Protein 3C1K (pdb70)

GO terms:
  GO:0030195 negative regulation of blood coagulation (P, IDA)
  GO:0048018 receptor ligand activity (F, IDA)
  GO:2000379 positive regulation of reactive oxygen species metabolic process (P, IDA)
  GO:0005515 protein binding (F, IPI)
  GO:0006508 proteolysis (P, TAS)
  GO:0007596 blood coagulation (P, TAS)
  GO:0005576 extracellular region (C, TAS)
  GO:0005788 endoplasmic reticulum lumen (C, TAS)
  GO:0005796 Golgi lumen (C, TAS)
  GO:0005886 plasma membrane (C, TAS)
  GO:0070053 thrombospondin receptor activity (F, IDA)
  GO:0005576 extracellular region (C, IDA)
  GO:0009611 response to wounding (P, IDA)
  GO:0045861 negative regulation of proteolysis (P, IDA)
  GO:0004252 serine-type endopeptidase activity (F, IDA)
  GO:1900182 positive regulation of protein localization to nucleus (P, IDA)
  GO:1900738 positive regulation of phospholipase C-activating G protein-coupled receptor signaling pathway (P, IDA)
  GO:0030168 platelet activation (P, IDA)
  GO:0030194 positive regulation of blood coagulation (P, IDA)
  GO:0051281 positive regulation of release of sequestered calcium ion into cytosol (P, IDA)

Nearest PDB structures (foldseek):
  1zrb-assembly1_A  TM=1.001E+00  e=1.938E-56  Homo sapiens
  1wbg-assembly1_B  TM=1.000E+00  e=3.669E-49  Homo sapiens
  4h6s-assembly1_B  TM=9.952E-01  e=8.481E-49  Homo sapiens
  2thf-assembly1_B  TM=9.941E-01  e=5.425E-49  Homo sapiens
  4dii-assembly1_H  TM=9.937E-01  e=1.483E-48  Homo sapiens

Secondary structure (DSSP, 8-state):
-TT--TTTGGGT---TTHHHHHHH---BS-EEPPTTS-TTEEEEEETTTTEEEEEEEESSSSEEEE-GGGTEEGGGTEE--GGGEEEEES-SBSSS--TTT-EEE-EEEEEE-TT-BTTTT-BT--EEEEESSPPPP-SS--PPBPPPHHHHHHH--TT-EEEEEESS-S-----SB-EEEEEEB--HHHHHTT-SS---TTEEEE---TTS----B--TT-TT-EEEEE-TTT--EEEEEEEEE-SSSS-TT--EEEEETGGGHHHHHHHHHHT-/-PPP------

Radius of gyration: 17.47 Å; Cα contacts (8 Å, |Δi|>4): 675; chains: 2; bounding box: 40×37×50 Å

Structure (mmCIF, N/CA/C/O backbone):
data_3C1K
#
_entry.id   3C1K
#
_cell.length_a   70.839
_cell.length_b   72.279
_cell.length_c   73.195
_cell.angle_alpha   90.0
_cell.angle_beta   101.19
_cell.angle_gamma   90.0
#
_symmetry.space_group_name_H-M   'C 1 2 1'
#
loop_
_entity.id
_entity.type
_entity.pdbx_description
1 polymer Prothrombin
2 polymer Hirugen
3 non-polymer 2-{3-[(benzylsulfonyl)amino]-6-methyl-2-oxopyridin-1(2H)-yl}-N-({1-[2-(tert-butylamino)-2-oxoethyl]-4-methyl-1H-imidazol-5-yl}methyl)acetamide
4 water water
#
loop_
_atom_site.group_PDB
_atom_site.id
_atom_site.type_symbol
_atom_site.label_atom_id
_atom_site.label_alt_id
_atom_site.label_comp_id
_atom_site.label_asym_id
_atom_site.label_entity_id
_atom_site.label_seq_id
_atom_site.pdbx_PDB_ins_code
_atom_site.Cartn_x
_atom_site.Cartn_y
_atom_site.Cartn_z
_atom_site.occupancy
_atom_site.B_iso_or_equiv
_atom_site.auth_seq_id
_atom_site.auth_comp_id
_atom_site.auth_asym_id
_atom_site.auth_atom_id
_atom_site.pdbx_PDB_model_num
ATOM 1 N N . ASP A 1 1 A 11.577 18.904 19.448 1.00 45.43 1 ASP A N 1
ATOM 2 C CA . ASP A 1 1 A 10.202 18.499 19.024 1.00 43.51 1 ASP A CA 1
ATOM 3 C C . ASP A 1 1 A 9.869 17.020 19.303 1.00 38.78 1 ASP A C 1
ATOM 4 O O . ASP A 1 1 A 8.713 16.598 19.167 1.00 33.11 1 ASP A O 1
ATOM 9 N N . CYS A 1 2 ? 10.891 16.264 19.723 1.00 31.76 1 CYS A N 1
ATOM 10 C CA . CYS A 1 2 ? 10.780 14.832 20.005 1.00 26.21 1 CYS A CA 1
ATOM 11 C C . CYS A 1 2 ? 9.623 14.430 20.907 1.00 21.97 1 CYS A C 1
ATOM 12 O O . CYS A 1 2 ? 9.192 15.190 21.779 1.00 21.73 1 CYS A O 1
ATOM 15 N N . GLY A 1 3 ? 9.097 13.240 20.655 1.00 19.24 2 GLY A N 1
ATOM 16 C CA . GLY A 1 3 ? 8.036 12.730 21.493 1.00 17.22 2 GLY A CA 1
ATOM 17 C C . GLY A 1 3 ? 6.660 13.327 21.395 1.00 18.95 2 GLY A C 1
ATOM 18 O O . GLY A 1 3 ? 5.774 12.879 22.131 1.00 20.80 2 GLY A O 1
ATOM 19 N N . LEU A 1 4 ? 6.479 14.334 20.534 1.00 19.19 3 LEU A N 1
ATOM 20 C CA . LEU A 1 4 ? 5.164 14.961 20.340 1.00 19.04 3 LEU A CA 1
ATOM 21 C C . LEU A 1 4 ? 4.657 14.474 18.972 1.00 21.42 3 LEU A C 1
ATOM 22 O O . LEU A 1 4 ? 5.220 14.809 17.934 1.00 21.19 3 LEU A O 1
ATOM 27 N N . ARG A 1 5 ? 3.656 13.594 19.001 1.00 22.35 4 ARG A N 1
ATOM 28 C CA . ARG A 1 5 ? 3.117 12.981 17.781 1.00 22.67 4 ARG A CA 1
ATOM 29 C C . ARG A 1 5 ? 2.201 13.896 16.972 1.00 23.67 4 ARG A C 1
ATOM 30 O O . ARG A 1 5 ? 1.194 14.378 17.484 1.00 22.95 4 ARG A O 1
ATOM 38 N N . PRO A 1 6 ? 2.523 14.099 15.684 1.00 23.85 5 PRO A N 1
ATOM 39 C CA . PRO A 1 6 ? 1.731 14.956 14.790 1.00 23.72 5 PRO A CA 1
ATOM 40 C C . PRO A 1 6 ? 0.230 14.655 14.827 1.00 22.57 5 PRO A C 1
ATOM 41 O O . PRO A 1 6 ? -0.571 15.565 14.974 1.00 24.76 5 PRO A O 1
ATOM 45 N N . LEU A 1 7 ? -0.140 13.374 14.821 1.00 25.30 6 LEU A N 1
ATOM 46 C CA . LEU A 1 7 ? -1.555 12.994 14.816 1.00 23.71 6 LEU A CA 1
ATOM 47 C C . LEU A 1 7 ? -2.206 12.865 16.157 1.00 25.25 6 LEU A C 1
ATOM 48 O O . LEU A 1 7 ? -3.399 12.560 16.233 1.00 26.21 6 LEU A O 1
ATOM 53 N N . PHE A 1 8 ? -1.454 13.115 17.225 1.00 25.21 7 PHE A N 1
ATOM 54 C CA . PHE A 1 8 ? -2.034 12.982 18.554 1.00 22.30 7 PHE A CA 1
ATOM 55 C C . PHE A 1 8 ? -1.853 14.181 19.478 1.00 25.76 7 PHE A C 1
ATOM 56 O O . PHE A 1 8 ? -2.725 15.052 19.512 1.00 24.65 7 PHE A O 1
ATOM 64 N N . GLU A 1 9 ? -0.723 14.243 20.197 1.00 24.53 8 GLU A N 1
ATOM 65 C CA . G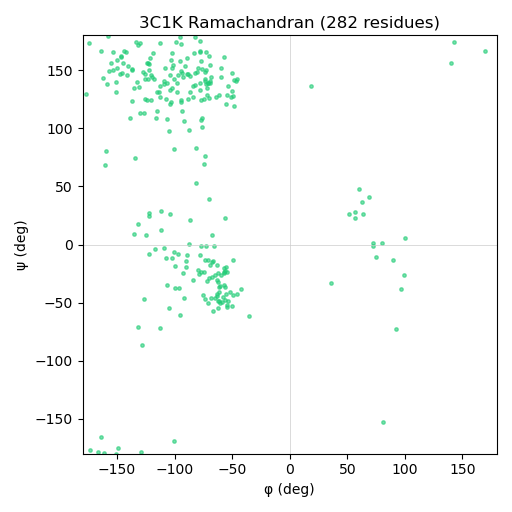LU A 1 9 ? -0.443 15.340 21.133 1.00 24.86 8 GLU A CA 1
ATOM 66 C C . GLU A 1 9 ? -0.605 16.701 20.483 1.00 21.72 8 GLU A C 1
ATOM 67 O O . GLU A 1 9 ? -1.134 17.619 21.087 1.00 21.55 8 GLU A O 1
ATOM 73 N N . LYS A 1 10 ? -0.142 16.804 19.244 1.00 25.50 9 LYS A N 1
ATOM 74 C CA . LYS A 1 10 ? -0.214 18.039 18.486 1.00 27.24 9 LYS A CA 1
ATOM 75 C C . LYS A 1 10 ? -1.623 18.480 18.095 1.00 28.35 9 LYS A C 1
ATOM 76 O O . LYS A 1 10 ? -1.816 19.632 17.769 1.00 32.69 9 LYS A O 1
ATOM 82 N N . LYS A 1 11 ? -2.600 17.579 18.204 1.00 27.19 10 LYS A N 1
ATOM 83 C CA . LYS A 1 11 ? -4.000 17.877 17.900 1.00 27.61 10 LYS A CA 1
ATOM 84 C C . LYS A 1 11 ? -4.815 17.722 19.155 1.00 27.49 10 LYS A C 1
ATOM 85 O O . LYS A 1 11 ? -6.029 17.922 19.144 1.00 26.44 10 LYS A O 1
ATOM 91 N N . SER A 1 12 ? -4.148 17.281 20.220 1.00 27.40 11 SER A N 1
ATOM 92 C CA . SER A 1 12 ? -4.786 17.071 21.518 1.00 25.98 11 SER A CA 1
ATOM 93 C C . SER A 1 12 ? -5.763 15.896 21.484 1.00 26.56 11 SER A C 1
ATOM 94 O O . SER A 1 12 ? -6.860 15.951 22.026 1.00 25.86 11 SER A O 1
ATOM 97 N N . LEU A 1 13 ? -5.355 14.829 20.808 1.00 26.83 12 LEU A N 1
ATOM 98 C CA . LEU A 1 13 ? -6.170 13.623 20.738 1.00 28.61 12 LEU A CA 1
ATOM 99 C C . LEU A 1 13 ? -5.367 12.532 21.463 1.00 25.44 12 LEU A C 1
ATOM 100 O O . LEU A 1 13 ? -4.174 12.418 21.268 1.00 26.24 12 LEU A O 1
ATOM 105 N N . GLU A 1 14 ? -6.004 11.809 22.363 1.00 28.91 13 GLU A N 1
ATOM 106 C CA . GLU A 1 14 ? -5.335 10.734 23.086 1.00 29.36 13 GLU A CA 1
ATOM 107 C C . GLU A 1 14 ? -5.514 9.472 22.249 1.00 32.43 13 GLU A C 1
ATOM 108 O O . GLU A 1 14 ? -6.545 9.339 21.586 1.00 34.51 13 GLU A O 1
ATOM 114 N N . ASP A 1 15 ? -4.535 8.560 22.247 1.00 29.62 14 ASP A N 1
ATOM 115 C CA . ASP A 1 15 ? -4.702 7.303 21.517 1.00 24.06 14 ASP A CA 1
ATOM 116 C C . ASP A 1 15 ? -5.589 6.372 22.369 1.00 24.30 14 ASP A C 1
ATOM 117 O O . ASP A 1 15 ? -5.836 6.650 23.551 1.00 22.55 14 ASP A O 1
ATOM 122 N N . LYS A 1 16 A -6.109 5.301 21.779 1.00 26.77 14 LYS A N 1
ATOM 123 C CA . LYS A 1 16 A -7.019 4.428 22.512 1.00 29.12 14 LYS A CA 1
ATOM 124 C C . LYS A 1 16 A -6.619 3.804 23.835 1.00 31.84 14 LYS A C 1
ATOM 125 O O . LYS A 1 16 A -7.501 3.417 24.602 1.00 31.05 14 LYS A O 1
ATOM 131 N N . THR A 1 17 B -5.319 3.739 24.139 1.00 31.27 14 THR A N 1
ATOM 132 C CA . THR A 1 17 B -4.898 3.143 25.409 1.00 31.19 14 THR A CA 1
ATOM 133 C C . THR A 1 17 B -3.835 3.904 26.198 1.00 33.10 14 THR A C 1
ATOM 134 O O . THR A 1 17 B -3.315 3.365 27.172 1.00 35.14 14 THR A O 1
ATOM 138 N N . GLU A 1 18 C -3.487 5.125 25.800 1.00 30.57 14 GLU A N 1
ATOM 139 C CA . GLU A 1 18 C -2.453 5.840 26.554 1.00 31.74 14 GLU A CA 1
ATOM 140 C C . GLU A 1 18 C -2.860 6.118 28.005 1.00 33.14 14 GLU A C 1
ATOM 141 O O . GLU A 1 18 C -2.014 6.181 28.887 1.00 32.47 14 GLU A O 1
ATOM 147 N N . ARG A 1 19 D -4.165 6.170 28.255 1.00 34.22 14 ARG A N 1
ATOM 148 C CA . ARG A 1 19 D -4.699 6.416 29.595 1.00 38.20 14 ARG A CA 1
ATOM 149 C C . ARG A 1 19 D -4.321 5.319 30.602 1.00 38.24 14 ARG A C 1
ATOM 150 O O . ARG A 1 19 D -4.167 5.595 31.785 1.00 38.78 14 ARG A O 1
ATOM 158 N N . GLU A 1 20 E -4.193 4.083 30.114 1.00 38.01 14 GLU A N 1
ATOM 159 C CA . GLU A 1 20 E -3.828 2.927 30.933 1.00 33.43 14 GLU A CA 1
ATOM 160 C C . GLU A 1 20 E -2.436 3.183 31.479 1.00 33.39 14 GLU A C 1
ATOM 161 O O . GLU A 1 20 E -2.164 2.924 32.645 1.00 34.96 14 GLU A O 1
ATOM 167 N N . LEU A 1 21 F -1.565 3.694 30.618 1.00 30.25 14 LEU A N 1
ATOM 168 C CA . LEU A 1 21 F -0.195 4.004 30.996 1.00 30.84 14 LEU A CA 1
ATOM 169 C C . LEU A 1 21 F -0.211 5.065 32.077 1.00 30.54 14 LEU A C 1
ATOM 170 O O . LEU A 1 21 F 0.300 4.856 33.170 1.00 31.82 14 LEU A O 1
ATOM 175 N N . LEU A 1 22 G -0.872 6.174 31.787 1.00 28.02 14 LEU A N 1
ATOM 176 C CA . LEU A 1 22 G -0.944 7.275 32.727 1.00 31.21 14 LEU A CA 1
ATOM 177 C C . LEU A 1 22 G -1.534 6.885 34.065 1.00 31.60 14 LEU A C 1
ATOM 178 O O . LEU A 1 22 G -1.078 7.362 35.099 1.00 31.53 14 LEU A O 1
ATOM 183 N N . GLU A 1 23 H -2.503 5.974 34.053 1.00 33.83 14 GLU A N 1
ATOM 184 C CA . GLU A 1 23 H -3.150 5.522 35.285 1.00 35.48 14 GLU A CA 1
ATOM 185 C C . GLU A 1 23 H -2.305 4.594 36.159 1.00 34.49 14 GLU A C 1
ATOM 186 O O . GLU A 1 23 H -2.626 4.376 37.311 1.00 34.59 14 GLU A O 1
ATOM 192 N N . SER A 1 24 I -1.208 4.084 35.614 1.00 35.78 14 SER A N 1
ATOM 193 C CA . SER A 1 24 I -0.317 3.195 36.356 1.00 37.23 14 SER A CA 1
ATOM 194 C C . SER A 1 24 I 0.767 4.008 37.077 1.00 37.49 14 SER A C 1
ATOM 195 O O . SER A 1 24 I 1.461 3.503 37.958 1.00 37.15 14 SER A O 1
ATOM 198 N N . TYR A 1 25 J 0.910 5.270 36.687 1.00 37.52 14 TYR A N 1
ATOM 199 C CA . TYR A 1 25 J 1.925 6.139 37.272 1.00 39.64 14 TYR A CA 1
ATOM 200 C C . TYR A 1 25 J 1.436 6.711 38.594 1.00 42.64 14 TYR A C 1
ATOM 201 O O . TYR A 1 25 J 1.486 7.914 38.805 1.00 44.71 14 TYR A O 1
ATOM 210 N N . ILE A 1 26 K 1.001 5.827 39.486 1.00 47.54 14 ILE A N 1
ATOM 211 C CA . ILE A 1 26 K 0.454 6.195 40.793 1.00 54.90 14 ILE A CA 1
ATOM 212 C C . ILE A 1 26 K 1.319 7.178 41.582 1.00 60.21 14 ILE A C 1
ATOM 213 O O . ILE A 1 26 K 2.262 6.711 42.262 1.00 66.38 14 ILE A O 1
ATOM 215 N N . ILE A 1 30 ? 4.764 -9.407 18.320 1.00 22.17 16 ILE A N 1
ATOM 216 C CA . ILE A 1 30 ? 4.067 -9.022 19.564 1.00 24.77 16 ILE A CA 1
ATOM 217 C C . ILE A 1 30 ? 2.961 -10.038 19.783 1.00 29.31 16 ILE A C 1
ATOM 218 O O . ILE A 1 30 ? 2.152 -10.278 18.900 1.00 33.61 16 ILE A O 1
ATOM 223 N N . VAL A 1 31 ? 2.923 -10.586 20.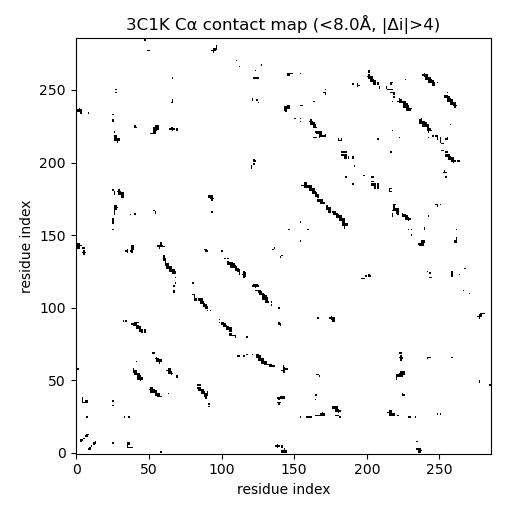991 1.00 30.05 17 VAL A N 1
ATOM 224 C CA . VAL A 1 31 ? 1.956 -11.581 21.416 1.00 30.71 17 VAL A CA 1
ATOM 225 C C . VAL A 1 31 ? 0.926 -10.909 22.312 1.00 32.01 17 VAL A C 1
ATOM 226 O O . VAL A 1 31 ? 1.284 -10.141 23.195 1.00 35.24 17 VAL A O 1
ATOM 230 N N . GLU A 1 32 ? -0.349 -11.184 22.056 1.00 31.94 18 GLU A N 1
ATOM 231 C CA . GLU A 1 32 ? -1.453 -10.634 22.830 1.00 33.85 18 GLU A CA 1
ATOM 232 C C . GLU A 1 32 ? -1.614 -9.119 22.760 1.00 34.79 18 GLU A C 1
ATOM 233 O O . GLU A 1 32 ? -2.117 -8.495 23.694 1.00 34.30 18 GLU A O 1
ATOM 239 N N . GLY A 1 33 ? -1.150 -8.529 21.665 1.00 35.01 19 GLY A N 1
ATOM 240 C CA . GLY A 1 33 ? -1.297 -7.098 21.487 1.00 37.38 19 GLY A CA 1
ATOM 241 C C . GLY A 1 33 ? -2.465 -6.837 20.548 1.00 38.86 19 GLY A C 1
ATOM 242 O O . GLY A 1 33 ? -3.199 -7.758 20.208 1.00 39.62 19 GLY A O 1
ATOM 243 N N . SER A 1 34 ? -2.604 -5.598 20.096 1.00 38.46 20 SER A N 1
ATOM 244 C CA . SER A 1 34 ? -3.677 -5.226 19.187 1.00 38.03 20 SER A CA 1
ATOM 245 C C . SER A 1 34 ? -3.090 -4.433 18.029 1.00 36.44 20 SER A C 1
ATOM 246 O O . SER A 1 34 ? -1.910 -4.071 18.060 1.00 34.32 20 SER A O 1
ATOM 249 N N . ASP A 1 35 ? -3.919 -4.157 17.021 1.00 34.99 21 ASP A N 1
ATOM 250 C CA . ASP A 1 35 ? -3.485 -3.398 15.851 1.00 33.60 21 ASP A CA 1
ATOM 251 C C . ASP A 1 35 ? -3.219 -1.964 16.244 1.00 29.23 21 ASP A C 1
ATOM 252 O O . ASP A 1 35 ? -3.952 -1.381 17.038 1.00 30.08 21 ASP A O 1
ATOM 257 N N . ALA A 1 36 ? -2.151 -1.404 15.706 1.00 27.29 22 ALA A N 1
ATOM 258 C CA . ALA A 1 36 ? -1.813 -0.033 16.011 1.00 29.03 22 ALA A CA 1
ATOM 259 C C . ALA A 1 36 ? -2.727 0.905 15.216 1.00 32.00 22 ALA A C 1
ATOM 260 O O . ALA A 1 36 ? -3.343 0.499 14.224 1.00 33.44 22 ALA A O 1
ATOM 262 N N . GLU A 1 37 ? -2.856 2.136 15.707 1.00 32.10 23 GLU A N 1
ATOM 263 C CA . GLU A 1 37 ? -3.624 3.175 15.033 1.00 29.82 23 GLU A CA 1
ATOM 264 C C . GLU A 1 37 ? -2.615 3.851 14.118 1.00 28.28 23 GLU A C 1
ATOM 265 O O . GLU A 1 37 ? -1.416 3.755 14.337 1.00 31.30 23 GLU A O 1
ATOM 271 N N . ILE A 1 38 ? -3.085 4.554 13.105 1.00 27.04 24 ILE A N 1
ATOM 272 C CA . ILE A 1 38 ? -2.171 5.223 12.198 1.00 26.28 24 ILE A CA 1
ATOM 273 C C . ILE A 1 38 ? -1.542 6.397 12.955 1.00 26.50 24 ILE A C 1
ATOM 274 O O . ILE A 1 38 ? -2.217 7.055 13.744 1.00 23.51 24 ILE A O 1
ATOM 279 N N . GLY A 1 39 ? -0.235 6.588 12.749 1.00 27.35 25 GLY A N 1
ATOM 280 C CA . GLY A 1 39 ? 0.504 7.661 13.388 1.00 25.32 25 GLY A CA 1
ATOM 281 C C . GLY A 1 39 ? 0.769 7.488 14.879 1.00 25.92 25 GLY A C 1
ATOM 282 O O . GLY A 1 39 ? 1.367 8.357 15.498 1.00 27.04 25 GLY A O 1
ATOM 283 N N . MET A 1 40 ? 0.335 6.371 15.453 1.00 25.23 26 MET A N 1
ATOM 284 C CA . MET A 1 40 ? 0.513 6.093 16.881 1.00 25.71 26 MET A CA 1
ATOM 285 C C . MET A 1 40 ? 1.995 6.019 17.363 1.00 22.25 26 MET A C 1
ATOM 286 O O . MET A 1 40 ? 2.289 6.476 18.460 1.00 25.08 26 MET A O 1
ATOM 291 N N . SER A 1 41 ? 2.895 5.481 16.537 1.00 19.19 27 SER A N 1
ATOM 292 C CA . SER A 1 41 ? 4.339 5.361 16.848 1.00 21.78 27 SER A CA 1
ATOM 293 C C . SER A 1 41 ? 5.176 5.801 15.638 1.00 19.68 27 SER A C 1
ATOM 294 O O . SER A 1 41 ? 5.855 4.992 15.007 1.00 21.72 27 SER A O 1
ATOM 297 N N . PRO A 1 42 ? 5.244 7.111 15.377 1.00 22.14 28 PRO A N 1
ATOM 298 C CA . PRO A 1 42 ? 5.991 7.676 14.242 1.00 20.93 28 PRO A CA 1
ATOM 299 C C . PRO A 1 42 ? 7.521 7.527 14.246 1.00 22.32 28 PRO A C 1
ATOM 300 O O . PRO A 1 42 ? 8.217 7.963 13.321 1.00 18.92 28 PRO A O 1
ATOM 304 N N . TRP A 1 43 ? 8.040 6.910 15.299 1.00 23.57 29 TRP A N 1
ATOM 305 C CA . TRP A 1 43 ? 9.477 6.696 15.430 1.00 20.56 29 TRP A CA 1
ATOM 306 C C . TRP A 1 43 ? 9.819 5.253 15.090 1.00 19.77 29 TRP A C 1
ATOM 307 O O . TRP A 1 43 ? 10.983 4.918 14.927 1.00 20.07 29 TRP A O 1
ATOM 318 N N . GLN A 1 44 ? 8.802 4.402 14.972 1.00 20.19 30 GLN A N 1
ATOM 319 C CA . GLN A 1 44 ? 9.027 2.991 14.667 1.00 19.29 30 GLN A CA 1
ATOM 320 C C . GLN A 1 44 ? 9.710 2.849 13.312 1.00 21.16 30 GLN A C 1
ATOM 321 O O . GLN A 1 44 ? 9.316 3.492 12.341 1.00 23.21 30 GLN A O 1
ATOM 327 N N . VAL A 1 45 ? 10.804 2.097 13.276 1.00 17.29 31 VAL A N 1
ATOM 328 C CA . VAL A 1 45 ? 11.565 1.876 12.059 1.00 16.09 31 VAL A CA 1
ATOM 329 C C . VAL A 1 45 ? 11.642 0.368 11.762 1.00 19.72 31 VAL A C 1
ATOM 330 O O . VAL A 1 45 ? 11.570 -0.446 12.665 1.00 22.58 31 VAL A O 1
ATOM 334 N N . MET A 1 46 ? 11.727 -0.001 10.488 1.00 19.33 32 MET A N 1
ATOM 335 C CA . MET A 1 46 ? 11.845 -1.401 10.117 1.00 21.08 32 MET A CA 1
ATOM 336 C C . MET A 1 46 ? 13.203 -1.600 9.496 1.00 21.75 32 MET A C 1
ATOM 337 O O . MET A 1 46 ? 13.593 -0.825 8.632 1.00 21.65 32 MET A O 1
ATOM 342 N N . LEU A 1 47 ? 13.932 -2.616 9.946 1.00 23.60 33 LEU A N 1
ATOM 343 C CA . LEU A 1 47 ? 15.242 -2.923 9.365 1.00 28.13 33 LEU A CA 1
ATOM 344 C C . LEU A 1 47 ? 14.917 -3.988 8.327 1.00 27.56 33 LEU A C 1
ATOM 345 O O . LEU A 1 47 ? 14.343 -5.026 8.649 1.00 26.55 33 LEU A O 1
ATOM 350 N N . PHE A 1 48 ? 15.314 -3.722 7.094 1.00 28.92 34 PHE A N 1
ATOM 351 C CA . PHE A 1 48 ? 14.972 -4.573 5.973 1.00 30.07 34 PHE A CA 1
ATOM 352 C C . PHE A 1 48 ? 16.189 -5.061 5.207 1.00 31.15 34 PHE A C 1
ATOM 353 O O . PHE A 1 48 ? 17.022 -4.281 4.749 1.00 32.21 34 PHE A O 1
ATOM 361 N N . ARG A 1 49 ? 16.298 -6.372 5.085 1.00 33.85 35 ARG A N 1
ATOM 362 C CA . ARG A 1 49 ? 17.400 -6.958 4.348 1.00 36.50 35 ARG A CA 1
ATOM 363 C C . ARG A 1 49 ? 17.080 -6.943 2.846 1.00 38.08 35 ARG A C 1
ATOM 364 O O . ARG A 1 49 ? 15.959 -7.234 2.434 1.00 37.11 35 ARG A O 1
ATOM 372 N N . LYS A 1 50 ? 18.066 -6.580 2.038 1.00 40.60 36 LYS A N 1
ATOM 373 C CA . LYS A 1 50 ? 17.887 -6.523 0.593 1.00 44.50 36 LYS A CA 1
ATOM 374 C C . LYS A 1 50 ? 17.755 -7.903 -0.078 1.00 47.82 36 LYS A C 1
ATOM 375 O O . LYS A 1 50 ? 16.838 -8.119 -0.868 1.00 51.14 36 LYS A O 1
ATOM 381 N N . SER A 1 51 A 18.669 -8.826 0.217 1.00 46.53 36 SER A N 1
ATOM 382 C CA . SER A 1 51 A 18.630 -10.136 -0.422 1.00 45.49 36 SER A CA 1
ATOM 383 C C . SER A 1 51 A 18.923 -11.313 0.495 1.00 45.55 36 SER A C 1
ATOM 384 O O . SER A 1 51 A 20.051 -11.490 0.940 1.00 49.78 36 SER A O 1
ATOM 387 N N . PRO A 1 52 ? 17.897 -12.115 0.821 1.00 44.71 37 PRO A N 1
ATOM 388 C CA . PRO A 1 52 ? 16.530 -11.904 0.353 1.00 46.10 37 PRO A CA 1
ATOM 389 C C . PRO A 1 52 ? 15.865 -10.712 1.050 1.00 47.69 37 PRO A C 1
ATOM 390 O O . PRO A 1 52 ? 16.382 -10.174 2.023 1.00 48.34 37 PRO A O 1
ATOM 394 N N . GLN A 1 53 ? 14.746 -10.277 0.485 1.00 47.97 38 GLN A N 1
ATOM 395 C CA . GLN A 1 53 ? 13.974 -9.171 1.018 1.00 47.23 38 GLN A CA 1
ATOM 396 C C . GLN A 1 53 ? 13.244 -9.734 2.226 1.00 47.38 38 GLN A C 1
ATOM 397 O O . GLN A 1 53 ? 12.349 -10.558 2.074 1.00 49.01 38 GLN A O 1
ATOM 403 N N . GLU A 1 54 ? 13.656 -9.340 3.427 1.00 46.09 39 GLU A N 1
ATOM 404 C CA . GLU A 1 54 ? 13.010 -9.834 4.641 1.00 41.27 39 GLU A CA 1
ATOM 405 C C . GLU A 1 54 ? 13.156 -8.895 5.819 1.00 36.48 39 GLU A C 1
ATOM 406 O O . GLU A 1 54 ? 14.041 -8.051 5.862 1.00 32.70 39 GLU A O 1
ATOM 412 N N . LEU A 1 55 ? 12.223 -9.022 6.749 1.00 37.72 40 LEU A N 1
ATOM 413 C CA . LEU A 1 55 ? 12.227 -8.218 7.961 1.00 38.96 40 LEU A CA 1
ATOM 414 C C . LEU A 1 55 ? 13.331 -8.746 8.879 1.00 41.17 40 LEU A C 1
ATOM 415 O O . LEU A 1 55 ? 13.400 -9.944 9.139 1.00 43.22 40 LEU A O 1
ATOM 420 N N . LEU A 1 56 ? 14.229 -7.856 9.299 1.00 40.95 41 LEU A N 1
ATOM 421 C CA . LEU A 1 56 ? 15.297 -8.228 10.220 1.00 38.15 41 LEU A CA 1
ATOM 422 C C . LEU A 1 56 ? 14.882 -7.913 11.653 1.00 34.52 41 LEU A C 1
ATOM 423 O O . LEU A 1 56 ? 14.746 -8.810 12.479 1.00 35.27 41 LEU A O 1
ATOM 428 N N . CYS A 1 57 ? 14.621 -6.634 11.913 1.00 29.92 42 CYS A N 1
ATOM 429 C CA . CYS A 1 57 ? 14.294 -6.171 13.255 1.00 27.01 42 CYS A CA 1
ATOM 430 C C . CYS A 1 57 ? 13.540 -4.859 13.216 1.00 25.33 42 CYS A C 1
ATOM 431 O O . CYS A 1 57 ? 13.364 -4.248 12.162 1.00 25.18 42 CYS A O 1
ATOM 434 N N . GLY A 1 58 ? 13.199 -4.400 14.413 1.00 23.43 43 GLY A N 1
ATOM 435 C CA . GLY A 1 58 ? 12.555 -3.117 14.596 1.00 26.76 43 GLY A CA 1
ATOM 436 C C . GLY A 1 58 ? 13.712 -2.171 14.902 1.00 27.26 43 GLY A C 1
ATOM 437 O O . GLY A 1 58 ? 14.866 -2.607 14.990 1.00 27.28 43 GLY A O 1
ATOM 438 N N . ALA A 1 59 ? 13.410 -0.892 15.083 1.00 22.60 44 ALA A N 1
ATOM 439 C CA . ALA A 1 59 ? 14.416 0.116 15.384 1.00 20.25 44 ALA A CA 1
ATOM 440 C C . ALA A 1 59 ? 13.644 1.383 15.682 1.00 20.85 44 ALA A C 1
ATOM 441 O O . ALA A 1 59 ? 12.422 1.343 15.754 1.00 20.93 44 ALA A O 1
ATOM 443 N N . SER A 1 60 ? 14.350 2.485 15.921 1.00 21.83 45 SER A N 1
ATOM 444 C CA . SER A 1 60 ? 13.699 3.752 16.230 1.00 19.41 45 SER A CA 1
ATOM 445 C C . SER A 1 60 ? 14.457 4.978 15.715 1.00 20.15 45 SER A C 1
ATOM 446 O O . SER A 1 60 ? 15.689 4.991 15.619 1.00 20.40 45 SER A O 1
ATOM 449 N N . LEU A 1 61 ? 13.700 6.005 15.339 1.00 20.12 46 LEU A N 1
ATOM 450 C CA . LEU A 1 61 ? 14.294 7.231 14.826 1.00 20.42 46 LEU A CA 1
ATOM 451 C C . LEU A 1 61 ? 14.446 8.199 16.002 1.00 20.12 46 LEU A C 1
ATOM 452 O O . LEU A 1 61 ? 13.476 8.490 16.712 1.00 20.05 46 LEU A O 1
ATOM 457 N N . ILE A 1 62 ? 15.685 8.640 16.231 1.00 23.64 47 ILE A N 1
ATOM 458 C CA . ILE A 1 62 ? 15.991 9.569 17.326 1.00 24.91 47 ILE A CA 1
ATOM 459 C C . ILE A 1 62 ? 16.305 10.985 16.818 1.00 25.12 47 ILE A C 1
ATOM 460 O O . ILE A 1 62 ? 16.296 11.944 17.577 1.00 22.88 47 ILE A O 1
ATOM 465 N N . SER A 1 63 ? 16.488 11.108 15.511 1.00 27.42 48 SER A N 1
ATOM 466 C CA . SER A 1 63 ? 16.708 12.398 14.871 1.00 30.71 48 SER A CA 1
ATOM 467 C C . SER A 1 63 ? 16.528 12.108 13.384 1.00 33.51 48 SER A C 1
ATOM 468 O O . SER A 1 63 ? 16.241 10.975 13.020 1.00 35.23 48 SER A O 1
ATOM 471 N N . ASP A 1 64 ? 16.693 13.105 12.523 1.00 37.01 49 ASP A N 1
ATOM 472 C CA . ASP A 1 64 ? 16.529 12.901 11.079 1.00 37.18 49 ASP A CA 1
ATOM 473 C C . ASP A 1 64 ? 17.635 12.075 10.412 1.00 36.92 49 ASP A C 1
ATOM 474 O O . ASP A 1 64 ? 17.474 11.603 9.292 1.00 35.36 49 ASP A O 1
ATOM 479 N N . ARG A 1 65 ? 18.738 11.866 11.121 1.00 34.10 50 ARG A N 1
ATOM 480 C CA . ARG A 1 65 ? 19.864 11.144 10.562 1.00 33.30 50 ARG A CA 1
ATOM 481 C C . ARG A 1 65 ? 20.278 9.910 11.362 1.00 32.39 50 ARG A C 1
ATOM 482 O O . ARG A 1 65 ? 21.086 9.119 10.906 1.00 31.77 50 ARG A O 1
ATOM 490 N N . TRP A 1 66 ? 19.697 9.723 12.538 1.00 32.60 51 TRP A N 1
ATOM 491 C CA . TRP A 1 66 ? 20.084 8.597 13.386 1.00 31.54 51 TRP A CA 1
ATOM 492 C C . TRP A 1 66 ? 18.961 7.661 13.780 1.00 29.26 51 TRP A C 1
ATOM 493 O O . TRP A 1 66 ? 17.858 8.086 14.111 1.00 25.89 51 TRP A O 1
ATOM 504 N N . VAL A 1 67 ? 19.303 6.379 13.819 1.00 29.56 52 VAL A N 1
ATOM 505 C CA . VAL A 1 67 ? 18.376 5.313 14.178 1.00 29.77 52 VAL A CA 1
ATOM 506 C C . VAL A 1 67 ? 19.032 4.415 15.242 1.00 27.10 52 VAL A C 1
ATOM 507 O O . VAL A 1 67 ? 20.197 4.030 15.119 1.00 25.77 52 VAL A O 1
ATOM 511 N N . LEU A 1 68 ? 18.265 4.074 16.262 1.00 21.71 53 LEU A N 1
ATOM 512 C CA . LEU A 1 68 ? 18.750 3.230 17.342 1.00 22.91 53 LEU A CA 1
ATOM 513 C C . LEU A 1 68 ? 18.139 1.841 17.238 1.00 22.86 53 LEU A C 1
ATOM 514 O O . LEU A 1 68 ? 16.940 1.713 16.988 1.00 20.74 53 LEU A O 1
ATOM 519 N N . THR A 1 69 ? 18.941 0.802 17.477 1.00 23.69 54 THR A N 1
ATOM 520 C CA . THR A 1 69 ? 18.445 -0.584 17.425 1.00 23.57 54 THR A CA 1
ATOM 521 C C . THR A 1 69 ? 19.258 -1.479 18.388 1.00 26.01 54 THR A C 1
ATOM 522 O O . THR A 1 69 ? 20.136 -0.987 19.088 1.00 25.65 54 THR A O 1
ATOM 526 N N . ALA A 1 70 ? 18.924 -2.769 18.447 1.00 26.99 55 ALA A N 1
ATOM 527 C CA . ALA A 1 70 ? 19.630 -3.745 19.295 1.00 23.93 55 ALA A CA 1
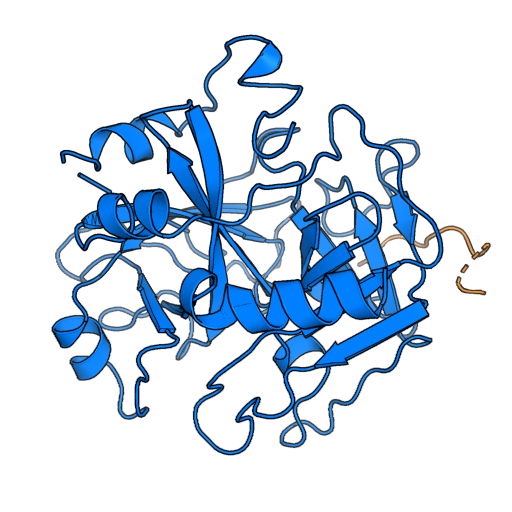ATOM 528 C C . ALA A 1 70 ? 20.827 -4.288 18.510 1.00 25.01 55 ALA A C 1
ATOM 529 O O . ALA A 1 70 ? 20.684 -4.674 17.352 1.00 27.82 55 ALA A O 1
ATOM 531 N N . ALA A 1 71 ? 22.010 -4.317 19.119 1.00 24.43 56 ALA A N 1
ATOM 532 C CA . ALA A 1 71 ? 23.204 -4.807 18.413 1.00 21.32 56 ALA A CA 1
ATOM 533 C C . ALA A 1 71 ? 23.083 -6.257 17.924 1.00 18.21 56 ALA A C 1
ATOM 534 O O . ALA A 1 71 ? 23.741 -6.647 16.953 1.00 18.70 56 ALA A O 1
ATOM 536 N N . HIS A 1 72 ? 22.252 -7.060 18.582 1.00 17.67 57 HIS A N 1
ATOM 537 C CA . HIS A 1 72 ? 22.109 -8.455 18.144 1.00 22.39 57 HIS A CA 1
ATOM 538 C C . HIS A 1 72 ? 21.447 -8.591 16.765 1.00 21.27 57 HIS A C 1
ATOM 539 O O . HIS A 1 72 ? 21.555 -9.620 16.122 1.00 20.51 57 HIS A O 1
ATOM 546 N N . CYS A 1 73 ? 20.836 -7.501 16.300 1.00 22.80 58 CYS A N 1
ATOM 547 C CA . CYS A 1 73 ? 20.190 -7.439 14.988 1.00 21.92 58 CYS A CA 1
ATOM 548 C C . CYS A 1 73 ? 21.199 -7.456 13.842 1.00 24.55 58 CYS A C 1
ATOM 549 O O . CYS A 1 73 ? 20.914 -7.927 12.740 1.00 28.07 58 CYS A O 1
ATOM 552 N N . LEU A 1 74 ? 22.387 -6.934 14.111 1.00 26.73 59 LEU A N 1
ATOM 553 C CA . LEU A 1 74 ? 23.438 -6.847 13.115 1.00 24.34 59 LEU A CA 1
ATOM 554 C C . LEU A 1 74 ? 24.568 -7.838 13.310 1.00 25.54 59 LEU A C 1
ATOM 555 O O . LEU A 1 74 ? 25.159 -8.331 12.349 1.00 25.78 59 LEU A O 1
ATOM 560 N N . LEU A 1 75 ? 24.884 -8.119 14.565 1.00 26.53 60 LEU A N 1
ATOM 561 C CA . LEU A 1 75 ? 26.002 -8.989 14.850 1.00 26.44 60 LEU A CA 1
ATOM 562 C C . LEU A 1 75 ? 25.663 -9.969 15.926 1.00 26.21 60 LEU A C 1
ATOM 563 O O . LEU A 1 75 ? 25.206 -9.606 17.005 1.00 30.11 60 LEU A O 1
ATOM 568 N N . TYR A 1 76 A 25.827 -11.232 15.582 1.00 27.14 60 TYR A N 1
ATOM 569 C CA . TYR A 1 76 A 25.584 -12.307 16.514 1.00 26.55 60 TYR A CA 1
ATOM 570 C C . TYR A 1 76 A 26.338 -13.516 16.000 1.00 27.44 60 TYR A C 1
ATOM 571 O O . TYR A 1 76 A 25.761 -14.402 15.378 1.00 23.16 60 TYR A O 1
ATOM 580 N N . PRO A 1 77 B 27.660 -13.564 16.266 1.00 29.21 60 PRO A N 1
ATOM 581 C CA . PRO A 1 77 B 28.516 -14.680 15.832 1.00 28.90 60 PRO A CA 1
ATOM 582 C C . PRO A 1 77 B 27.913 -16.085 15.999 1.00 26.65 60 PRO A C 1
ATOM 583 O O . PRO A 1 77 B 28.077 -16.923 15.128 1.00 28.64 60 PRO A O 1
ATOM 587 N N . PRO A 1 78 C 27.170 -16.351 17.103 1.00 27.09 60 PRO A N 1
ATOM 588 C CA . PRO A 1 78 C 26.584 -17.685 17.273 1.00 31.05 60 PRO A CA 1
ATOM 589 C C . PRO A 1 78 C 25.677 -18.147 16.128 1.00 33.99 60 PRO A C 1
ATOM 590 O O . PRO A 1 78 C 25.385 -19.328 16.003 1.00 34.68 60 PRO A O 1
ATOM 594 N N . TRP A 1 79 D 25.183 -17.198 15.340 1.00 37.00 60 TRP A N 1
ATOM 595 C CA . TRP A 1 79 D 24.308 -17.515 14.215 1.00 37.62 60 TRP A CA 1
ATOM 596 C C . TRP A 1 79 D 24.916 -16.983 12.924 1.00 37.76 60 TRP A C 1
ATOM 597 O O . TRP A 1 79 D 24.207 -16.722 11.963 1.00 40.72 60 TRP A O 1
ATOM 608 N N . ASP A 1 80 E 26.237 -16.819 12.928 1.00 37.36 60 ASP A N 1
ATOM 609 C CA . ASP A 1 80 E 26.997 -16.312 11.785 1.00 38.59 60 ASP A CA 1
ATOM 610 C C . ASP A 1 80 E 26.471 -15.013 11.197 1.00 38.57 60 ASP A C 1
ATOM 611 O O . ASP A 1 80 E 26.730 -14.686 10.044 1.00 39.14 60 ASP A O 1
ATOM 616 N N . LYS A 1 81 F 25.798 -14.238 12.039 1.00 36.92 60 LYS A N 1
ATOM 617 C CA . LYS A 1 81 F 25.226 -12.972 11.633 1.00 34.64 60 LYS A CA 1
ATOM 618 C C . LYS A 1 81 F 26.217 -11.832 11.795 1.00 35.49 60 LYS A C 1
ATOM 619 O O . LYS A 1 81 F 26.750 -11.616 12.875 1.00 36.64 60 LYS A O 1
ATOM 625 N N . ASN A 1 82 G 26.438 -11.102 10.709 1.00 35.79 60 ASN A N 1
ATOM 626 C CA . ASN A 1 82 G 27.344 -9.967 10.681 1.00 36.75 60 ASN A CA 1
ATOM 627 C C . ASN A 1 82 G 26.975 -9.109 9.475 1.00 37.21 60 ASN A C 1
ATOM 628 O O . ASN A 1 82 G 27.715 -9.060 8.503 1.00 40.13 60 ASN A O 1
ATOM 633 N N . PHE A 1 83 H 25.804 -8.473 9.535 1.00 35.57 60 PHE A N 1
ATOM 634 C CA . PHE A 1 83 H 25.298 -7.606 8.462 1.00 34.39 60 PHE A CA 1
ATOM 635 C C . PHE A 1 83 H 26.069 -6.305 8.393 1.00 36.77 60 PHE A C 1
ATOM 636 O O . PHE A 1 83 H 26.306 -5.691 9.425 1.00 40.74 60 PHE A O 1
ATOM 644 N N . THR A 1 84 I 26.460 -5.863 7.202 1.00 37.58 60 THR A N 1
ATOM 645 C CA . THR A 1 84 I 27.146 -4.579 7.116 1.00 39.92 60 THR A CA 1
ATOM 646 C C . THR A 1 84 I 26.266 -3.576 6.372 1.00 39.26 60 THR A C 1
ATOM 647 O O . THR A 1 84 I 25.199 -3.927 5.882 1.00 37.84 60 THR A O 1
ATOM 651 N N . GLU A 1 85 ? 26.704 -2.323 6.336 1.00 39.42 61 GLU A N 1
ATOM 652 C CA . GLU A 1 85 ? 25.981 -1.237 5.679 1.00 42.45 61 GLU A CA 1
ATOM 653 C C . GLU A 1 85 ? 25.225 -1.614 4.407 1.00 43.04 61 GLU A C 1
ATOM 654 O O . GLU A 1 85 ? 24.005 -1.528 4.344 1.00 42.65 61 GLU A O 1
ATOM 660 N N . ASN A 1 86 ? 25.961 -2.072 3.408 1.00 44.56 62 ASN A N 1
ATOM 661 C CA . ASN A 1 86 ? 25.367 -2.428 2.123 1.00 46.20 62 ASN A CA 1
ATOM 662 C C . ASN A 1 86 ? 24.433 -3.638 2.070 1.00 44.25 62 ASN A C 1
ATOM 663 O O . ASN A 1 86 ? 23.955 -4.006 0.995 1.00 41.78 62 ASN A O 1
ATOM 668 N N . ASP A 1 87 ? 24.101 -4.188 3.231 1.00 41.55 63 ASP A N 1
ATOM 669 C CA . ASP A 1 87 ? 23.236 -5.358 3.297 1.00 40.85 63 ASP A CA 1
ATOM 670 C C . ASP A 1 87 ? 21.797 -5.000 3.622 1.00 37.28 63 ASP A C 1
ATOM 671 O O . ASP A 1 87 ? 20.890 -5.799 3.390 1.00 36.26 63 ASP A O 1
ATOM 676 N N . LEU A 1 88 ? 21.579 -3.809 4.166 1.00 32.58 64 LEU A N 1
ATOM 677 C CA . LEU A 1 88 ? 20.232 -3.457 4.586 1.00 33.04 64 LEU A CA 1
ATOM 678 C C . LEU A 1 88 ? 19.705 -2.094 4.197 1.00 31.72 64 LEU A C 1
ATOM 679 O O . LEU A 1 88 ? 20.420 -1.226 3.705 1.00 30.07 64 LEU A O 1
ATOM 684 N N . LEU A 1 89 ? 18.434 -1.917 4.523 1.00 32.09 65 LEU A N 1
ATOM 685 C CA . LEU A 1 89 ? 17.716 -0.692 4.279 1.00 33.01 65 LEU A CA 1
ATOM 686 C C . LEU A 1 89 ? 16.891 -0.389 5.528 1.00 31.43 65 LEU A C 1
ATOM 687 O O . LEU A 1 89 ? 16.497 -1.291 6.257 1.00 28.42 65 LEU A O 1
ATOM 692 N N . VAL A 1 90 ? 16.662 0.898 5.761 1.00 32.68 66 VAL A N 1
ATOM 693 C CA . VAL A 1 90 ? 15.873 1.394 6.875 1.00 33.06 66 VAL A CA 1
ATOM 694 C C . VAL A 1 90 ? 14.548 1.893 6.269 1.00 28.95 66 VAL A C 1
ATOM 695 O O . VAL A 1 90 ? 14.563 2.708 5.366 1.00 28.43 66 VAL A O 1
ATOM 699 N N . ARG A 1 91 ? 13.426 1.392 6.768 1.00 28.00 67 ARG A N 1
ATOM 700 C CA . ARG A 1 91 ? 12.110 1.781 6.283 1.00 26.47 67 ARG A CA 1
ATOM 701 C C . ARG A 1 91 ? 11.313 2.493 7.380 1.00 27.21 67 ARG A C 1
ATOM 702 O O . ARG A 1 91 ? 10.852 1.895 8.355 1.00 27.71 67 ARG A O 1
ATOM 710 N N . ILE A 1 92 ? 11.153 3.796 7.190 1.00 26.29 68 ILE A N 1
ATOM 711 C CA . ILE A 1 92 ? 10.494 4.658 8.153 1.00 27.67 68 ILE A CA 1
ATOM 712 C C . ILE A 1 92 ? 9.129 5.145 7.677 1.00 29.70 68 ILE A C 1
ATOM 713 O O . ILE A 1 92 ? 8.993 5.547 6.529 1.00 30.90 68 ILE A O 1
ATOM 718 N N . GLY A 1 93 ? 8.161 5.198 8.593 1.00 28.41 69 GLY A N 1
ATOM 719 C CA . GLY A 1 93 ? 6.824 5.671 8.269 1.00 28.65 69 GLY A CA 1
ATOM 720 C C . GLY A 1 93 ? 5.791 4.585 8.043 1.00 27.40 69 GLY A C 1
ATOM 721 O O . GLY A 1 93 ? 4.630 4.879 7.788 1.00 26.75 69 GLY A O 1
ATOM 722 N N . LYS A 1 94 ? 6.180 3.336 8.282 1.00 26.51 70 LYS A N 1
ATOM 723 C CA . LYS A 1 94 ? 5.310 2.190 8.033 1.00 24.98 70 LYS A CA 1
ATOM 724 C C . LYS A 1 94 ? 4.213 1.780 9.011 1.00 27.99 70 LYS A C 1
ATOM 725 O O . LYS A 1 94 ? 4.296 1.991 10.224 1.00 29.23 70 LYS A O 1
ATOM 731 N N . HIS A 1 95 ? 3.182 1.162 8.443 1.00 25.83 71 HIS A N 1
ATOM 732 C CA . HIS A 1 95 ? 2.040 0.656 9.180 1.00 25.67 71 HIS A CA 1
ATOM 733 C C . HIS A 1 95 ? 1.910 -0.811 8.770 1.00 30.47 71 HIS A C 1
ATOM 734 O O . HIS A 1 95 ? 1.761 -1.686 9.621 1.00 31.27 71 HIS A O 1
ATOM 741 N N . SER A 1 96 ? 1.983 -1.059 7.460 1.00 31.79 72 SER A N 1
ATOM 742 C CA . SER A 1 96 ? 1.896 -2.404 6.892 1.00 31.60 72 SER A CA 1
ATOM 743 C C . SER A 1 96 ? 3.281 -3.072 6.933 1.00 32.02 72 SER A C 1
ATOM 744 O O . SER A 1 96 ? 4.292 -2.464 6.572 1.00 32.95 72 SER A O 1
ATOM 747 N N . ARG A 1 97 ? 3.305 -4.342 7.322 1.00 31.89 73 ARG A N 1
ATOM 748 C CA . ARG A 1 97 ? 4.546 -5.111 7.394 1.00 29.58 73 ARG A CA 1
ATOM 749 C C . ARG A 1 97 ? 5.158 -5.345 6.011 1.00 31.15 73 ARG A C 1
ATOM 750 O O . ARG A 1 97 ? 6.261 -4.889 5.719 1.00 28.14 73 ARG A O 1
ATOM 758 N N . THR A 1 98 ? 4.375 -5.959 5.126 1.00 33.55 74 THR A N 1
ATOM 759 C CA . THR A 1 98 ? 4.851 -6.326 3.784 1.00 34.81 74 THR A CA 1
ATOM 760 C C . THR A 1 98 ? 4.673 -5.396 2.583 1.00 34.87 74 THR A C 1
ATOM 761 O O . THR A 1 98 ? 5.425 -5.477 1.631 1.00 33.99 74 THR A O 1
ATOM 765 N N . ARG A 1 99 ? 3.693 -4.506 2.624 1.00 36.38 75 ARG A N 1
ATOM 766 C CA . ARG A 1 99 ? 3.433 -3.627 1.488 1.00 36.66 75 ARG A CA 1
ATOM 767 C C . ARG A 1 99 ? 4.319 -2.405 1.362 1.00 36.69 75 ARG A C 1
ATOM 768 O O . ARG A 1 99 ? 4.798 -1.874 2.363 1.00 36.30 75 ARG A O 1
ATOM 776 N N . TYR A 1 100 ? 4.576 -1.986 0.126 1.00 34.41 76 TYR A N 1
ATOM 777 C CA . TYR A 1 100 ? 5.387 -0.799 -0.096 1.00 36.35 76 TYR A CA 1
ATOM 778 C C . TYR A 1 100 ? 4.413 0.368 -0.066 1.00 37.60 76 TYR A C 1
ATOM 779 O O . TYR A 1 100 ? 3.756 0.668 -1.059 1.00 38.83 76 TYR A O 1
ATOM 788 N N . GLU A 1 101 ? 4.335 1.029 1.083 1.00 35.32 77 GLU A N 1
ATOM 789 C CA . GLU A 1 101 ? 3.411 2.133 1.282 1.00 32.77 77 GLU A CA 1
ATOM 790 C C . GLU A 1 101 ? 3.823 3.414 0.559 1.00 31.56 77 GLU A C 1
ATOM 791 O O . GLU A 1 101 ? 4.302 4.372 1.162 1.00 32.22 77 GLU A O 1
ATOM 797 N N . ARG A 1 102 A 3.592 3.401 -0.757 1.00 29.53 77 ARG A N 1
ATOM 798 C CA . ARG A 1 102 A 3.918 4.492 -1.667 1.00 26.95 77 ARG A CA 1
ATOM 799 C C . ARG A 1 102 A 3.389 5.829 -1.165 1.00 24.85 77 ARG A C 1
ATOM 800 O O . ARG A 1 102 A 2.264 5.929 -0.667 1.00 26.13 77 ARG A O 1
ATOM 808 N N . ASN A 1 103 ? 4.283 6.817 -1.198 1.00 24.64 78 ASN A N 1
ATOM 809 C CA . ASN A 1 103 ? 4.033 8.189 -0.758 1.00 29.33 78 ASN A CA 1
ATOM 810 C C . ASN A 1 103 ? 3.985 8.364 0.769 1.00 29.00 78 ASN A C 1
ATOM 811 O O . ASN A 1 103 ? 3.992 9.474 1.253 1.00 31.46 78 ASN A O 1
ATOM 816 N N . ILE A 1 104 ? 3.952 7.270 1.517 1.00 31.24 79 ILE A N 1
ATOM 817 C CA . ILE A 1 104 ? 3.909 7.339 2.972 1.00 29.32 79 ILE A CA 1
ATOM 818 C C . ILE A 1 104 ? 5.251 6.999 3.626 1.00 30.65 79 ILE A C 1
ATOM 819 O O . ILE A 1 104 ? 5.790 7.808 4.376 1.00 32.32 79 ILE A O 1
ATOM 824 N N . GLU A 1 105 ? 5.812 5.835 3.306 1.00 27.92 80 GLU A N 1
ATOM 825 C CA . GLU A 1 105 ? 7.099 5.425 3.886 1.00 26.67 80 GLU A CA 1
ATOM 826 C C . GLU A 1 105 ? 8.292 6.023 3.151 1.00 26.60 80 GLU A C 1
ATOM 827 O O . GLU A 1 105 ? 8.144 6.625 2.096 1.00 28.23 80 GLU A O 1
ATOM 833 N N . LYS A 1 106 ? 9.448 5.955 3.789 1.00 26.39 81 LYS A N 1
ATOM 834 C CA . LYS A 1 106 ? 10.693 6.433 3.212 1.00 29.20 81 LYS A CA 1
ATOM 835 C C . LYS A 1 106 ? 11.729 5.324 3.441 1.00 31.64 81 LYS A C 1
ATOM 836 O O . LYS A 1 106 ? 11.727 4.667 4.488 1.00 29.23 81 LYS A O 1
ATOM 842 N N . ILE A 1 107 ? 12.563 5.088 2.433 1.00 30.80 82 ILE A N 1
ATOM 843 C CA . ILE A 1 107 ? 13.587 4.063 2.478 1.00 32.13 82 ILE A CA 1
ATOM 844 C C . ILE A 1 107 ? 14.969 4.713 2.481 1.00 35.92 82 ILE A C 1
ATOM 845 O O . ILE A 1 107 ? 15.281 5.516 1.607 1.00 38.97 82 ILE A O 1
ATOM 850 N N . SER A 1 108 ? 15.804 4.355 3.453 1.00 36.71 83 SER A N 1
ATOM 851 C CA . SER A 1 108 ? 17.148 4.932 3.541 1.00 35.77 83 SER A CA 1
ATOM 852 C C . SER A 1 108 ? 18.243 3.880 3.511 1.00 35.40 83 SER A C 1
ATOM 853 O O . SER A 1 108 ? 18.021 2.725 3.848 1.00 33.27 83 SER A O 1
ATOM 856 N N . MET A 1 109 ? 19.422 4.316 3.085 1.00 40.13 84 MET A N 1
ATOM 857 C CA . MET A 1 109 ? 20.620 3.491 2.997 1.00 43.16 84 MET A CA 1
ATOM 858 C C . MET A 1 109 ? 21.511 4.002 4.111 1.00 42.88 84 MET A C 1
ATOM 859 O O . MET A 1 109 ? 21.468 5.181 4.444 1.00 45.38 84 MET A O 1
ATOM 864 N N . LEU A 1 110 ? 22.359 3.135 4.638 1.00 42.71 85 LEU A N 1
ATOM 865 C CA . LEU A 1 110 ? 23.240 3.496 5.738 1.00 40.67 85 LEU A CA 1
ATOM 866 C C . LEU A 1 110 ? 24.647 3.892 5.323 1.00 39.91 85 LEU A C 1
ATOM 867 O O . LEU A 1 110 ? 25.197 3.381 4.351 1.00 37.71 85 LEU A O 1
ATOM 872 N N . GLU A 1 111 ? 25.207 4.834 6.066 1.00 39.89 86 GLU A N 1
ATOM 873 C CA . GLU A 1 111 ? 26.554 5.297 5.826 1.00 41.63 86 GLU A CA 1
ATOM 874 C C . GLU A 1 111 ? 27.528 4.555 6.757 1.00 43.07 86 GLU A C 1
ATOM 875 O O . GLU A 1 111 ? 28.632 4.188 6.360 1.00 43.39 86 GLU A O 1
ATOM 881 N N . LYS A 1 112 ? 27.090 4.298 7.985 1.00 43.29 87 LYS A N 1
ATOM 882 C CA . LYS A 1 112 ? 27.936 3.629 8.959 1.00 41.63 87 LYS A CA 1
ATOM 883 C C . LYS A 1 112 ? 27.107 3.057 10.095 1.00 39.15 87 LYS A C 1
ATOM 884 O O . LYS A 1 112 ? 26.093 3.628 10.488 1.00 38.83 87 LYS A O 1
ATOM 890 N N . ILE A 1 113 ? 27.516 1.889 10.573 1.00 39.09 88 ILE A N 1
ATOM 891 C CA . ILE A 1 113 ? 26.869 1.214 11.702 1.00 36.42 88 ILE A CA 1
ATOM 892 C C . ILE A 1 113 ? 27.847 1.322 12.878 1.00 34.80 88 ILE A C 1
ATOM 893 O O . ILE A 1 113 ? 29.046 1.177 12.686 1.00 36.18 88 ILE A O 1
ATOM 898 N N . TYR A 1 114 ? 27.347 1.600 14.076 1.00 33.10 89 TYR A N 1
ATOM 899 C CA . TYR A 1 114 ? 28.204 1.700 15.260 1.00 31.19 89 TYR A CA 1
ATOM 900 C C . TYR A 1 114 ? 27.677 0.780 16.344 1.00 28.79 89 TYR A C 1
ATOM 901 O O . TYR A 1 114 ? 26.593 1.000 16.894 1.00 27.60 89 TYR A O 1
ATOM 910 N N . ILE A 1 115 ? 28.458 -0.248 16.654 1.00 29.48 90 ILE A N 1
ATOM 911 C CA . ILE A 1 115 ? 28.086 -1.218 17.677 1.00 27.37 90 ILE A CA 1
ATOM 912 C C . ILE A 1 115 ? 28.891 -0.896 18.940 1.00 26.42 90 ILE A C 1
ATOM 913 O O . ILE A 1 115 ? 30.076 -0.579 18.854 1.00 28.20 90 ILE A O 1
ATOM 918 N N . HIS A 1 116 ? 28.223 -0.892 20.092 1.00 25.85 91 HIS A N 1
ATOM 919 C CA . HIS A 1 116 ? 28.888 -0.613 21.360 1.00 25.45 91 HIS A CA 1
ATOM 920 C C . HIS A 1 116 ? 30.128 -1.521 21.455 1.00 28.23 91 HIS A C 1
ATOM 921 O O . HIS A 1 116 ? 30.022 -2.738 21.310 1.00 24.34 91 HIS A O 1
ATOM 928 N N . PRO A 1 117 ? 31.315 -0.934 21.719 1.00 29.34 92 PRO A N 1
ATOM 929 C CA . PRO A 1 117 ? 32.565 -1.690 21.823 1.00 30.89 92 PRO A CA 1
ATOM 930 C C . PRO A 1 117 ? 32.563 -2.802 22.876 1.00 32.11 92 PRO A C 1
ATOM 931 O O . PRO A 1 117 ? 33.309 -3.757 22.755 1.00 36.93 92 PRO A O 1
ATOM 935 N N . ARG A 1 118 ? 31.706 -2.696 23.888 1.00 30.25 93 ARG A N 1
ATOM 936 C CA . ARG A 1 118 ? 31.629 -3.731 24.911 1.00 32.32 93 ARG A CA 1
ATOM 937 C C . ARG A 1 118 ? 30.334 -4.542 24.906 1.00 33.93 93 ARG A C 1
ATOM 938 O O . ARG A 1 118 ? 29.893 -5.026 25.948 1.00 35.53 93 ARG A O 1
ATOM 946 N N . TYR A 1 119 ? 29.720 -4.666 23.727 1.00 31.29 94 TYR A N 1
ATOM 947 C CA . TYR A 1 119 ? 28.492 -5.453 23.547 1.00 25.54 94 TYR A CA 1
ATOM 948 C C . TYR A 1 119 ? 28.903 -6.878 23.861 1.00 20.90 94 TYR A C 1
ATOM 949 O O . TYR A 1 119 ? 29.872 -7.374 23.295 1.00 25.77 94 TYR A O 1
ATOM 958 N N . ASN A 1 120 ? 28.182 -7.522 24.765 1.00 19.34 95 ASN A N 1
ATOM 959 C CA . ASN A 1 120 ? 28.519 -8.880 25.191 1.00 23.67 95 ASN A CA 1
ATOM 960 C C . ASN A 1 120 ? 27.662 -9.973 24.532 1.00 21.45 95 ASN A C 1
ATOM 961 O O . ASN A 1 120 ? 26.680 -10.445 25.110 1.00 25.55 95 ASN A O 1
ATOM 966 N N . TRP A 1 121 ? 28.032 -10.365 23.319 1.00 23.81 96 TRP A N 1
ATOM 967 C CA . TRP A 1 121 ? 27.280 -11.408 22.609 1.00 28.62 96 TRP A CA 1
ATOM 968 C C . TRP A 1 121 ? 27.640 -12.802 23.093 1.00 32.42 96 TRP A C 1
ATOM 969 O O . TRP A 1 121 ? 26.868 -13.742 22.920 1.00 33.73 96 TRP A O 1
ATOM 980 N N . ARG A 1 122 ? 28.824 -12.917 23.689 1.00 31.87 97 ARG A N 1
ATOM 981 C CA . ARG A 1 122 ? 29.321 -14.186 24.195 1.00 32.48 97 ARG A CA 1
ATOM 982 C C . ARG A 1 122 ? 28.563 -14.684 25.401 1.00 32.94 97 ARG A C 1
ATOM 983 O O . ARG A 1 122 ? 28.564 -15.868 25.658 1.00 37.18 97 ARG A O 1
ATOM 991 N N . GLU A 1 123 A 27.821 -13.816 26.075 1.00 33.88 97 GLU A N 1
ATOM 992 C CA . GLU A 1 123 A 27.171 -14.271 27.286 1.00 33.80 97 GLU A CA 1
ATOM 993 C C . GLU A 1 123 A 25.685 -14.002 27.553 1.00 32.71 97 GLU A C 1
ATOM 994 O O . GLU A 1 123 A 24.868 -14.921 27.540 1.00 33.05 97 GLU A O 1
ATOM 1000 N N . ASN A 1 124 ? 25.336 -12.750 27.819 1.00 27.68 98 ASN A N 1
ATOM 1001 C CA . ASN A 1 124 ? 23.957 -12.419 28.163 1.00 25.37 98 ASN A CA 1
ATOM 1002 C C . ASN A 1 124 ? 23.348 -11.226 27.408 1.00 23.27 98 ASN A C 1
ATOM 1003 O O . ASN A 1 124 ? 22.324 -10.685 27.824 1.00 21.99 98 ASN A O 1
ATOM 1008 N N . LEU A 1 125 ? 23.973 -10.847 26.295 1.00 24.40 99 LEU A N 1
ATOM 1009 C CA . LEU A 1 125 ? 23.527 -9.708 25.487 1.00 29.16 99 LEU A CA 1
ATOM 1010 C C . LEU A 1 125 ? 23.600 -8.385 26.267 1.00 29.51 99 LEU A C 1
ATOM 1011 O O . LEU A 1 125 ? 22.725 -7.526 26.149 1.00 28.76 99 LEU A O 1
ATOM 1016 N N . ASP A 1 126 ? 24.626 -8.260 27.108 1.00 27.10 100 ASP A N 1
ATOM 1017 C CA . ASP A 1 126 ? 24.820 -7.044 27.896 1.00 25.14 100 ASP A CA 1
ATOM 1018 C C . ASP A 1 126 ? 25.255 -5.957 26.915 1.00 18.80 100 ASP A C 1
ATOM 1019 O O . ASP A 1 126 ? 26.051 -6.225 26.022 1.00 19.86 100 ASP A O 1
ATOM 1024 N N . ARG A 1 127 ? 24.720 -4.746 27.089 1.00 21.96 101 ARG A N 1
ATOM 1025 C CA . ARG A 1 127 ? 25.002 -3.600 26.205 1.00 24.21 101 ARG A CA 1
ATOM 1026 C C . ARG A 1 127 ? 24.576 -3.893 24.748 1.00 18.21 101 ARG A C 1
ATOM 1027 O O . ARG A 1 127 ? 25.331 -3.693 23.803 1.00 16.91 101 ARG A O 1
ATOM 1035 N N . ASP A 1 128 ? 23.354 -4.403 24.615 1.00 20.72 102 ASP A N 1
ATOM 1036 C CA . ASP A 1 128 ? 22.753 -4.747 23.321 1.00 21.80 102 ASP A CA 1
ATOM 1037 C C . ASP A 1 128 ? 22.200 -3.436 22.704 1.00 19.25 102 ASP A C 1
ATOM 1038 O O . ASP A 1 128 ? 21.027 -3.100 22.851 1.00 20.96 102 ASP A O 1
ATOM 1043 N N . ILE A 1 129 ? 23.072 -2.683 22.053 1.00 16.58 103 ILE A N 1
ATOM 1044 C CA . ILE A 1 129 ? 22.668 -1.413 21.494 1.00 21.10 103 ILE A CA 1
ATOM 1045 C C . ILE A 1 129 ? 23.570 -1.112 20.328 1.00 21.97 103 ILE A C 1
ATOM 1046 O O . ILE A 1 129 ? 24.708 -1.572 20.308 1.00 22.45 103 ILE A O 1
ATOM 1051 N N . ALA A 1 130 ? 23.043 -0.389 19.334 1.00 23.33 104 ALA A N 1
ATOM 1052 C CA . ALA A 1 130 ? 23.803 -0.007 18.139 1.00 22.45 104 ALA A CA 1
ATOM 1053 C C . ALA A 1 130 ? 23.146 1.218 17.530 1.00 23.78 104 ALA A C 1
ATOM 1054 O O . ALA A 1 130 ? 21.941 1.416 17.694 1.00 23.22 104 ALA A O 1
ATOM 1056 N N . LEU A 1 131 ? 23.956 2.056 16.885 1.00 25.68 105 LEU A N 1
ATOM 1057 C CA . LEU A 1 131 ? 23.479 3.270 16.212 1.00 27.41 105 LEU A CA 1
ATOM 1058 C C . LEU A 1 131 ? 23.780 3.182 14.721 1.00 30.93 105 LEU A C 1
ATOM 1059 O O . LEU A 1 131 ? 24.828 2.675 14.312 1.00 29.62 105 LEU A O 1
ATOM 1064 N N . MET A 1 132 ? 22.855 3.693 13.916 1.00 31.34 106 MET A N 1
ATOM 1065 C CA . MET A 1 132 ? 23.002 3.696 12.468 1.00 33.59 106 MET A CA 1
ATOM 1066 C C . MET A 1 132 ? 22.835 5.112 11.910 1.00 33.34 106 MET A C 1
ATOM 1067 O O . MET A 1 132 ? 21.872 5.804 12.217 1.00 33.43 106 MET A O 1
ATOM 1072 N N . LYS A 1 133 ? 23.838 5.543 11.154 1.00 35.90 107 LYS A N 1
ATOM 1073 C CA . LYS A 1 133 ? 23.883 6.861 10.514 1.00 35.52 107 LYS A CA 1
ATOM 1074 C C . LYS A 1 133 ? 23.340 6.737 9.095 1.00 35.48 107 LYS A C 1
ATOM 1075 O O . LYS A 1 133 ? 23.923 6.041 8.266 1.00 33.62 107 LYS A O 1
ATOM 1081 N N . LEU A 1 134 ? 22.208 7.385 8.829 1.00 37.21 108 LEU A N 1
ATOM 1082 C CA . LEU A 1 134 ? 21.588 7.339 7.503 1.00 37.79 108 LEU A CA 1
ATOM 1083 C C . LEU A 1 134 ? 22.421 8.206 6.556 1.00 36.73 108 LEU A C 1
ATOM 1084 O O . LEU A 1 134 ? 23.017 9.167 6.991 1.00 38.72 108 LEU A O 1
ATOM 1089 N N . LYS A 1 135 ? 22.489 7.859 5.275 1.00 40.29 109 LYS A N 1
ATOM 1090 C CA . LYS A 1 135 ? 23.260 8.657 4.313 1.00 43.46 109 LYS A CA 1
ATOM 1091 C C . LYS A 1 135 ? 22.771 10.109 4.175 1.00 45.53 109 LYS A C 1
ATOM 1092 O O . LYS A 1 135 ? 23.572 11.033 3.998 1.00 46.07 109 LYS A O 1
ATOM 1098 N N . LYS A 1 136 ? 21.458 10.307 4.260 1.00 46.87 110 LYS A N 1
ATOM 1099 C CA . LYS A 1 136 ? 20.870 11.638 4.154 1.00 46.69 110 LYS A CA 1
ATOM 1100 C C . LYS A 1 136 ? 19.672 11.712 5.064 1.00 44.25 110 LYS A C 1
ATOM 1101 O O . LYS A 1 136 ? 18.981 10.719 5.272 1.00 43.31 110 LYS A O 1
ATOM 1107 N N . PRO A 1 137 ? 19.415 12.895 5.627 1.00 44.51 111 PRO A N 1
ATOM 1108 C CA . PRO A 1 137 ? 18.283 13.095 6.542 1.00 43.12 111 PRO A CA 1
ATOM 1109 C C . PRO A 1 137 ? 16.937 12.796 5.907 1.00 42.22 111 PRO A C 1
ATOM 1110 O O . PRO A 1 137 ? 16.740 13.002 4.718 1.00 45.41 111 PRO A O 1
ATOM 1114 N N . VAL A 1 138 ? 16.032 12.242 6.693 1.00 40.59 112 VAL A N 1
ATOM 1115 C CA . VAL A 1 138 ? 14.692 11.965 6.210 1.00 41.23 112 VAL A CA 1
ATOM 1116 C C . VAL A 1 138 ? 13.932 13.197 6.665 1.00 42.16 112 VAL A C 1
ATOM 1117 O O . VAL A 1 138 ? 14.381 13.898 7.568 1.00 43.35 112 VAL A O 1
ATOM 1121 N N . ALA A 1 139 ? 12.812 13.491 6.025 1.00 40.19 113 ALA A N 1
ATOM 1122 C CA . ALA A 1 139 ? 12.029 14.642 6.437 1.00 37.94 113 ALA A CA 1
ATOM 1123 C C . ALA A 1 139 ? 10.918 14.042 7.251 1.00 35.82 113 ALA A C 1
ATOM 1124 O O . ALA A 1 139 ? 10.459 12.949 6.945 1.00 36.01 113 ALA A O 1
ATOM 1126 N N . PHE A 1 140 ? 10.530 14.727 8.315 1.00 34.23 114 PHE A N 1
ATOM 1127 C CA . PHE A 1 140 ? 9.452 14.256 9.173 1.00 32.92 114 PHE A CA 1
ATOM 1128 C C . PHE A 1 140 ? 8.126 14.553 8.479 1.00 32.40 114 PHE A C 1
ATOM 1129 O O . PHE A 1 140 ? 8.089 15.352 7.556 1.00 35.32 114 PHE A O 1
ATOM 1137 N N . SER A 1 141 ? 7.042 13.955 8.960 1.00 29.71 115 SER A N 1
ATOM 1138 C CA . SER A 1 141 ? 5.719 14.137 8.383 1.00 23.66 115 SER A CA 1
ATOM 1139 C C . SER A 1 141 ? 4.763 13.630 9.445 1.00 29.10 115 SER A C 1
ATOM 1140 O O . SER A 1 141 ? 5.181 13.418 10.579 1.00 32.06 115 SER A O 1
ATOM 1143 N N . ASP A 1 142 ? 3.502 13.398 9.088 1.00 26.57 116 ASP A N 1
ATOM 1144 C CA . ASP A 1 142 ? 2.517 12.898 10.041 1.00 25.38 116 ASP A CA 1
ATOM 1145 C C . ASP A 1 142 ? 2.826 11.498 10.560 1.00 26.68 116 ASP A C 1
ATOM 1146 O O . ASP A 1 142 ? 2.376 11.112 11.644 1.00 27.91 116 ASP A O 1
ATOM 1151 N N . TYR A 1 143 ? 3.557 10.726 9.758 1.00 24.99 117 TYR A N 1
ATOM 1152 C CA . TYR A 1 143 ? 3.875 9.343 10.108 1.00 27.39 117 TYR A CA 1
ATOM 1153 C C . TYR A 1 143 ? 5.355 9.108 10.475 1.00 25.60 117 TYR A C 1
ATOM 1154 O O . TYR A 1 143 ? 5.726 8.002 10.826 1.00 24.57 117 TYR A O 1
ATOM 1163 N N . ILE A 1 144 ? 6.181 10.146 10.371 1.00 24.17 118 ILE A N 1
ATOM 1164 C CA . ILE A 1 144 ? 7.618 10.068 10.651 1.00 24.95 118 ILE A CA 1
ATOM 1165 C C . ILE A 1 144 ? 8.008 11.223 11.603 1.00 27.19 118 ILE A C 1
ATOM 1166 O O . ILE A 1 144 ? 7.940 12.393 11.235 1.00 23.62 118 ILE A O 1
ATOM 1171 N N . HIS A 1 145 ? 8.403 10.887 12.833 1.00 27.99 119 HIS A N 1
ATOM 1172 C CA . HIS A 1 145 ? 8.769 11.886 13.841 1.00 25.76 119 HIS A CA 1
ATOM 1173 C C . HIS A 1 145 ? 9.646 11.171 14.891 1.00 28.31 119 HIS A C 1
ATOM 1174 O O . HIS A 1 145 ? 9.331 10.057 15.292 1.00 29.03 119 HIS A O 1
ATOM 1181 N N . PRO A 1 146 ? 10.732 11.808 15.368 1.00 26.15 120 PRO A N 1
ATOM 1182 C CA . PRO A 1 146 ? 11.592 11.145 16.359 1.00 27.20 120 PRO A CA 1
ATOM 1183 C C . PRO A 1 146 ? 11.093 11.075 17.806 1.00 27.61 120 PRO A C 1
ATOM 1184 O O . PRO A 1 146 ? 10.305 11.913 18.267 1.00 27.08 120 PRO A O 1
ATOM 1188 N N . VAL A 1 147 ? 11.522 10.021 18.500 1.00 24.75 121 VAL A N 1
ATOM 1189 C CA . VAL A 1 147 ? 11.181 9.828 19.907 1.00 23.59 121 VAL A CA 1
ATOM 1190 C C . VAL A 1 147 ? 12.292 10.503 20.767 1.00 25.10 121 VAL A C 1
ATOM 1191 O O . VAL A 1 147 ? 13.440 10.669 20.310 1.00 24.04 121 VAL A O 1
ATOM 1195 N N . CYS A 1 148 ? 11.933 10.912 21.984 1.00 22.35 122 CYS A N 1
ATOM 1196 C CA . CYS A 1 148 ? 12.890 11.526 22.898 1.00 25.65 122 CYS A CA 1
ATOM 1197 C C . CYS A 1 148 ? 13.699 10.439 23.638 1.00 24.33 122 CYS A C 1
ATOM 1198 O O . CYS A 1 148 ? 13.178 9.363 23.933 1.00 21.11 122 CYS A O 1
ATOM 1201 N N . LEU A 1 149 ? 14.956 10.755 23.955 1.00 25.31 123 LEU A N 1
ATOM 1202 C CA . LEU A 1 149 ? 15.824 9.877 24.753 1.00 25.72 123 LEU A CA 1
ATOM 1203 C C . LEU A 1 149 ? 15.696 10.474 26.162 1.00 25.01 123 LEU A C 1
ATOM 1204 O O . LEU A 1 149 ? 15.717 11.695 26.329 1.00 27.67 123 LEU A O 1
ATOM 1209 N N . PRO A 1 150 ? 15.598 9.629 27.195 1.00 24.75 124 PRO A N 1
ATOM 1210 C CA . PRO A 1 150 ? 15.454 10.147 28.556 1.00 24.95 124 PRO A CA 1
ATOM 1211 C C . PRO A 1 150 ? 16.641 10.872 29.212 1.00 25.69 124 PRO A C 1
ATOM 1212 O O . PRO A 1 150 ? 17.800 10.744 28.806 1.00 23.20 124 PRO A O 1
ATOM 1216 N N . ASP A 1 151 ? 16.287 11.733 30.157 1.00 28.84 125 ASP A N 1
ATOM 1217 C CA . ASP A 1 151 ? 17.235 12.464 30.982 1.00 32.99 125 ASP A CA 1
ATOM 1218 C C . ASP A 1 151 ? 17.223 11.703 32.326 1.00 31.84 125 ASP A C 1
ATOM 1219 O O . ASP A 1 151 ? 16.306 10.915 32.598 1.00 27.51 125 ASP A O 1
ATOM 1224 N N . ARG A 1 152 ? 18.212 11.952 33.180 1.00 34.36 126 ARG A N 1
ATOM 1225 C CA . ARG A 1 152 ? 18.279 11.238 34.447 1.00 34.94 126 ARG A CA 1
ATOM 1226 C C . ARG A 1 152 ? 17.026 11.370 35.300 1.00 31.60 126 ARG A C 1
ATOM 1227 O O . ARG A 1 152 ? 16.604 10.408 35.924 1.00 32.89 126 ARG A O 1
ATOM 1235 N N . GLU A 1 153 ? 16.413 12.546 35.275 1.00 31.86 127 GLU A N 1
ATOM 1236 C CA . GLU A 1 153 ? 15.220 12.826 36.071 1.00 33.72 127 GLU A CA 1
ATOM 1237 C C . GLU A 1 153 ? 13.982 12.046 35.606 1.00 32.55 127 GLU A C 1
ATOM 1238 O O . GLU A 1 153 ? 13.248 11.477 36.415 1.00 29.64 127 GLU A O 1
ATOM 1244 N N . THR A 1 154 ? 13.748 12.027 34.299 1.00 30.74 128 THR A N 1
ATOM 1245 C CA . THR A 1 154 ? 12.612 11.315 33.741 1.00 28.97 128 THR A CA 1
ATOM 1246 C C . THR A 1 154 ? 12.771 9.820 34.026 1.00 25.49 128 THR A C 1
ATOM 1247 O O . THR A 1 154 ? 11.829 9.175 34.467 1.00 23.70 128 THR A O 1
ATOM 1251 N N . ALA A 1 155 ? 13.980 9.297 33.814 1.00 20.96 129 ALA A N 1
ATOM 1252 C CA . ALA A 1 155 ? 14.275 7.885 34.064 1.00 24.6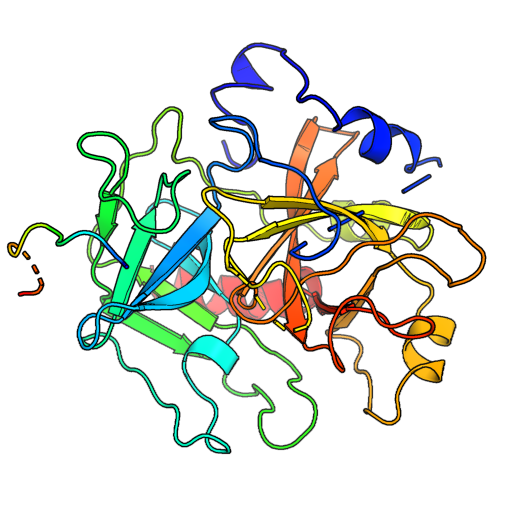8 129 ALA A CA 1
ATOM 1253 C C . ALA A 1 155 ? 14.010 7.538 35.523 1.00 26.47 129 ALA A C 1
ATOM 1254 O O . ALA A 1 155 ? 13.260 6.610 35.836 1.00 27.67 129 ALA A O 1
ATOM 1256 N N . ALA A 1 156 A 14.562 8.358 36.411 1.00 27.59 129 ALA A N 1
ATOM 1257 C CA . ALA A 1 156 A 14.388 8.175 37.837 1.00 25.74 129 ALA A CA 1
ATOM 1258 C C . ALA A 1 156 A 12.926 8.082 38.247 1.00 27.21 129 ALA A C 1
ATOM 1259 O O . ALA A 1 156 A 12.539 7.162 38.944 1.00 31.28 129 ALA A O 1
ATOM 1261 N N . SER A 1 157 B 12.101 9.011 37.785 1.00 26.54 129 SER A N 1
ATOM 1262 C CA . SER A 1 157 B 10.689 9.016 38.159 1.00 28.10 129 SER A CA 1
ATOM 1263 C C . SER A 1 157 B 9.732 8.049 37.457 1.00 28.47 129 SER A C 1
ATOM 1264 O O . SER A 1 157 B 8.702 7.691 38.017 1.00 30.59 129 SER A O 1
ATOM 1267 N N . LEU A 1 158 C 10.057 7.623 36.242 1.00 27.95 129 LEU A N 1
ATOM 1268 C CA . LEU A 1 158 C 9.163 6.735 35.515 1.00 28.15 129 LEU A CA 1
ATOM 1269 C C . LEU A 1 158 C 9.500 5.257 35.535 1.00 27.06 129 LEU A C 1
ATOM 1270 O O . LEU A 1 158 C 8.601 4.416 35.569 1.00 24.89 129 LEU A O 1
ATOM 1275 N N . LEU A 1 159 ? 10.791 4.944 35.490 1.00 26.18 130 LEU A N 1
ATOM 1276 C CA . LEU A 1 159 ? 11.233 3.553 35.458 1.00 29.37 130 LEU A CA 1
ATOM 1277 C C . LEU A 1 159 ? 11.082 2.894 36.834 1.00 30.34 130 LEU A C 1
ATOM 1278 O O . LEU A 1 159 ? 12.055 2.571 37.503 1.00 30.49 130 LEU A O 1
ATOM 1283 N N . GLN A 1 160 ? 9.836 2.693 37.240 1.00 30.30 131 GLN A N 1
ATOM 1284 C CA . GLN A 1 160 ? 9.543 2.103 38.524 1.00 31.81 131 GLN A CA 1
ATOM 1285 C C . GLN A 1 160 ? 8.632 0.880 38.359 1.00 33.61 131 GLN A C 1
ATOM 1286 O O . GLN A 1 160 ? 7.753 0.873 37.515 1.00 33.43 131 GLN A O 1
ATOM 1292 N N . ALA A 1 161 ? 8.860 -0.160 39.162 1.00 31.63 132 ALA A N 1
ATOM 1293 C CA . ALA A 1 161 ? 8.074 -1.380 39.086 1.00 30.36 132 ALA A CA 1
ATOM 1294 C C . ALA A 1 161 ? 6.609 -1.026 39.195 1.00 29.97 132 ALA A C 1
ATOM 1295 O O . ALA A 1 161 ? 6.235 -0.205 40.023 1.00 29.88 132 ALA A O 1
ATOM 1297 N N . GLY A 1 162 ? 5.786 -1.646 38.353 1.00 28.89 133 GLY A N 1
ATOM 1298 C CA . GLY A 1 162 ? 4.359 -1.373 38.379 1.00 30.58 133 GLY A CA 1
ATOM 1299 C C . GLY A 1 162 ? 3.933 -0.388 37.306 1.00 30.30 133 GLY A C 1
ATOM 1300 O O . GLY A 1 162 ? 2.781 -0.399 36.872 1.00 30.73 133 GLY A O 1
ATOM 1301 N N . TYR A 1 163 ? 4.858 0.466 36.880 1.00 28.95 134 TYR A N 1
ATOM 1302 C CA . TYR A 1 163 ? 4.563 1.440 35.839 1.00 28.33 134 TYR A CA 1
ATOM 1303 C C . TYR A 1 163 ? 4.597 0.738 34.493 1.00 28.05 134 TYR A C 1
ATOM 1304 O O . TYR A 1 163 ? 5.472 -0.085 34.221 1.00 24.13 134 TYR A O 1
ATOM 1313 N N . LYS A 1 164 ? 3.640 1.100 33.648 1.00 28.40 135 LYS A N 1
ATOM 1314 C CA . LYS A 1 164 ? 3.515 0.513 32.324 1.00 26.54 135 LYS A CA 1
ATOM 1315 C C . LYS A 1 164 ? 4.205 1.287 31.222 1.00 24.16 135 LYS A C 1
ATOM 1316 O O . LYS A 1 164 ? 4.246 2.520 31.216 1.00 26.99 135 LYS A O 1
ATOM 1322 N N . GLY A 1 165 ? 4.672 0.518 30.253 1.00 19.41 136 GLY A N 1
ATOM 1323 C CA . GLY A 1 165 ? 5.348 1.036 29.096 1.00 18.94 136 GLY A CA 1
ATOM 1324 C C . GLY A 1 165 ? 4.650 0.406 27.904 1.00 19.17 136 GLY A C 1
ATOM 1325 O O . GLY A 1 165 ? 3.756 -0.411 28.083 1.00 17.44 136 GLY A O 1
ATOM 1326 N N . ARG A 1 166 ? 5.123 0.720 26.701 1.00 22.89 137 ARG A N 1
ATOM 1327 C CA . ARG A 1 166 ? 4.500 0.243 25.465 1.00 20.98 137 ARG A CA 1
ATOM 1328 C C . ARG A 1 166 ? 5.536 -0.251 24.503 1.00 17.45 137 ARG A C 1
ATOM 1329 O O . ARG A 1 166 ? 6.544 0.407 24.307 1.00 17.46 137 ARG A O 1
ATOM 1337 N N . VAL A 1 167 ? 5.277 -1.418 23.904 1.00 19.96 138 VAL A N 1
ATOM 1338 C CA . VAL A 1 167 ? 6.192 -2.041 22.944 1.00 21.20 138 VAL A CA 1
ATOM 1339 C C . VAL A 1 167 ? 5.439 -2.203 21.615 1.00 20.14 138 VAL A C 1
ATOM 1340 O O . VAL A 1 167 ? 4.236 -2.464 21.615 1.00 22.06 138 VAL A O 1
ATOM 1344 N N . THR A 1 168 ? 6.154 -2.060 20.504 1.00 17.85 139 THR A N 1
ATOM 1345 C CA . THR A 1 168 ? 5.545 -2.188 19.189 1.00 19.46 139 THR A CA 1
ATOM 1346 C C . THR A 1 168 ? 6.457 -2.914 18.223 1.00 19.29 139 THR A C 1
ATOM 1347 O O . THR A 1 168 ? 7.679 -2.864 18.359 1.00 21.38 139 THR A O 1
ATOM 1351 N N . GLY A 1 169 ? 5.869 -3.560 17.224 1.00 19.46 140 GLY A N 1
ATOM 1352 C CA . GLY A 1 169 ? 6.672 -4.260 16.239 1.00 21.76 140 GLY A CA 1
ATOM 1353 C C . GLY A 1 169 ? 5.870 -5.156 15.305 1.00 20.71 140 GLY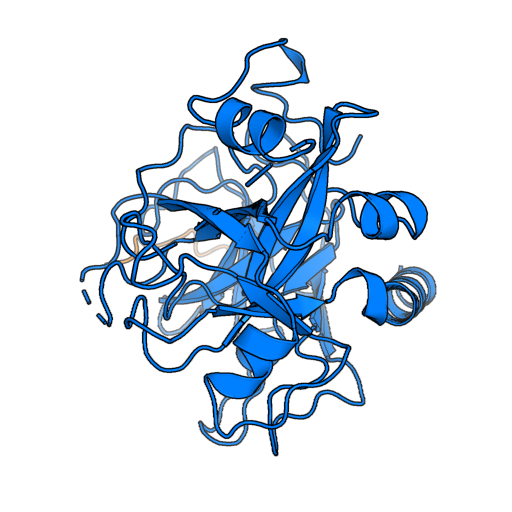 A C 1
ATOM 1354 O O . GLY A 1 169 ? 4.693 -5.425 15.562 1.00 20.91 140 GLY A O 1
ATOM 1355 N N . TRP A 1 170 ? 6.516 -5.592 14.227 1.00 22.56 141 TRP A N 1
ATOM 1356 C CA . TRP A 1 170 ? 5.927 -6.464 13.210 1.00 24.00 141 TRP A CA 1
ATOM 1357 C C . TRP A 1 170 ? 6.419 -7.889 13.361 1.00 28.10 141 TRP A C 1
ATOM 1358 O O . TRP A 1 170 ? 6.482 -8.622 12.383 1.00 27.97 141 TRP A O 1
ATOM 1369 N N . GLY A 1 171 ? 6.805 -8.266 14.578 1.00 29.64 142 GLY A N 1
ATOM 1370 C CA . GLY A 1 171 ? 7.301 -9.605 14.818 1.00 27.67 142 GLY A CA 1
ATOM 1371 C C . GLY A 1 171 ? 6.198 -10.621 15.020 1.00 32.18 142 GLY A C 1
ATOM 1372 O O . GLY A 1 171 ? 5.017 -10.281 15.035 1.00 34.75 142 GLY A O 1
ATOM 1373 N N . ASN A 1 172 ? 6.598 -11.870 15.213 1.00 32.21 143 ASN A N 1
ATOM 1374 C CA . ASN A 1 172 ? 5.677 -12.978 15.406 1.00 33.73 143 ASN A CA 1
ATOM 1375 C C . ASN A 1 172 ? 4.568 -12.721 16.431 1.00 34.66 143 ASN A C 1
ATOM 1376 O O . ASN A 1 172 ? 4.789 -12.083 17.471 1.00 36.20 143 ASN A O 1
ATOM 1381 N N . LEU A 1 173 ? 3.372 -13.219 16.114 1.00 32.27 144 LEU A N 1
ATOM 1382 C CA . LEU A 1 173 ? 2.202 -13.088 16.981 1.00 32.62 144 LEU A CA 1
ATOM 1383 C C . LEU A 1 173 ? 2.094 -14.252 17.969 1.00 34.39 144 LEU A C 1
ATOM 1384 O O . LEU A 1 173 ? 1.277 -14.225 18.895 1.00 30.45 144 LEU A O 1
ATOM 1389 N N . LYS A 1 174 ? 2.936 -15.263 17.770 1.00 36.58 145 LYS A N 1
ATOM 1390 C CA . LYS A 1 174 ? 2.959 -16.457 18.609 1.00 40.80 145 LYS A CA 1
ATOM 1391 C C . LYS A 1 174 ? 4.389 -16.985 18.622 1.00 39.29 145 LYS A C 1
ATOM 1392 O O . LYS A 1 174 ? 5.129 -16.778 17.662 1.00 36.20 145 LYS A O 1
ATOM 1398 N N . GLU A 1 175 ? 4.769 -17.662 19.704 1.00 40.27 146 GLU A N 1
ATOM 1399 C CA . GLU A 1 175 ? 6.105 -18.245 19.813 1.00 40.07 146 GLU A CA 1
ATOM 1400 C C . GLU A 1 175 ? 6.232 -19.427 18.855 1.00 38.24 146 GLU A C 1
ATOM 1401 O O . GLU A 1 175 ? 7.191 -19.387 18.064 1.00 41.33 146 GLU A O 1
ATOM 1407 N N . GLY A 1 184 ? 2.377 -17.154 12.204 1.00 68.51 150 GLY A N 1
ATOM 1408 C CA . GLY A 1 184 ? 1.809 -15.996 11.484 1.00 64.21 150 GLY A CA 1
ATOM 1409 C C . GLY A 1 184 ? 2.352 -14.673 11.990 1.00 62.02 150 GLY A C 1
ATOM 1410 O O . GLY A 1 184 ? 2.553 -14.482 13.186 1.00 59.57 150 GLY A O 1
ATOM 1411 N N . GLN A 1 185 ? 2.679 -13.805 11.046 1.00 59.54 151 GLN A N 1
ATOM 1412 C CA . GLN A 1 185 ? 3.176 -12.476 11.338 1.00 57.73 151 GLN A CA 1
ATOM 1413 C C . GLN A 1 185 ? 1.944 -11.598 11.097 1.00 54.18 151 GLN A C 1
ATOM 1414 O O . GLN A 1 185 ? 1.080 -11.953 10.299 1.00 51.74 151 GLN A O 1
ATOM 1420 N N . PRO A 1 186 ? 1.849 -10.444 11.783 1.00 48.76 152 PRO A N 1
ATOM 1421 C CA . PRO A 1 186 ? 0.694 -9.562 11.612 1.00 41.96 152 PRO A CA 1
ATOM 1422 C C . PRO A 1 186 ? 0.613 -8.849 10.267 1.00 35.87 152 PRO A C 1
ATOM 1423 O O . PRO A 1 186 ? 1.597 -8.722 9.532 1.00 31.23 152 PRO A O 1
ATOM 1427 N N . SER A 1 187 ? -0.581 -8.367 9.971 1.00 31.72 153 SER A N 1
ATOM 1428 C CA . SER A 1 187 ? -0.809 -7.629 8.744 1.00 33.56 153 SER A CA 1
ATOM 1429 C C . SER A 1 187 ? -0.160 -6.260 8.956 1.00 29.86 153 SER A C 1
ATOM 1430 O O . SER A 1 187 ? 0.617 -5.780 8.133 1.00 31.91 153 SER A O 1
ATOM 1433 N N . VAL A 1 188 ? -0.441 -5.665 10.110 1.00 28.99 154 VAL A N 1
ATOM 1434 C CA . VAL A 1 188 ? 0.095 -4.351 10.427 1.00 29.03 154 VAL A CA 1
ATOM 1435 C C . VAL A 1 188 ? 0.765 -4.291 11.804 1.00 26.68 154 VAL A C 1
ATOM 1436 O O . VAL A 1 188 ? 0.730 -5.261 12.566 1.00 24.05 154 VAL A O 1
ATOM 1440 N N . LEU A 1 189 ? 1.388 -3.144 12.079 1.00 27.91 155 LEU A N 1
ATOM 1441 C CA . LEU A 1 189 ? 2.074 -2.879 13.345 1.00 25.24 155 LEU A CA 1
ATOM 1442 C C . LEU A 1 189 ? 1.236 -3.216 14.569 1.00 24.07 155 LEU A C 1
ATOM 1443 O O . LEU A 1 189 ? 0.107 -2.751 14.711 1.00 26.47 155 LEU A O 1
ATOM 1448 N N . GLN A 1 190 ? 1.824 -4.013 15.461 1.00 25.63 156 GLN A N 1
ATOM 1449 C CA . GLN A 1 190 ? 1.173 -4.439 16.693 1.00 22.84 156 GLN A CA 1
ATOM 1450 C C . GLN A 1 190 ? 1.681 -3.610 17.869 1.00 23.75 156 GLN A C 1
ATOM 1451 O O . GLN A 1 190 ? 2.799 -3.107 17.843 1.00 22.36 156 GLN A O 1
ATOM 1457 N N . VAL A 1 191 ? 0.861 -3.505 18.903 1.00 23.61 157 VAL A N 1
ATOM 1458 C CA . VAL A 1 191 ? 1.205 -2.726 20.085 1.00 25.95 157 VAL A CA 1
ATOM 1459 C C . VAL A 1 191 ? 0.722 -3.442 21.344 1.00 28.37 157 VAL A C 1
ATOM 1460 O O . VAL A 1 191 ? -0.305 -4.113 21.306 1.00 31.09 157 VAL A O 1
ATOM 1464 N N . VAL A 1 192 ? 1.474 -3.324 22.443 1.00 27.68 158 VAL A N 1
ATOM 1465 C CA . VAL A 1 192 ? 1.071 -3.912 23.720 1.00 25.63 158 VAL A CA 1
ATOM 1466 C C . VAL A 1 192 ? 1.647 -3.083 24.875 1.00 25.22 158 VAL A C 1
ATOM 1467 O O . VAL A 1 192 ? 2.771 -2.601 24.788 1.00 25.73 158 VAL A O 1
ATOM 1471 N N . ASN A 1 193 ? 0.847 -2.895 25.922 1.00 26.64 159 ASN A N 1
ATOM 1472 C CA . ASN A 1 193 ? 1.233 -2.125 27.116 1.00 26.73 159 ASN A CA 1
ATOM 1473 C C . ASN A 1 193 ? 1.585 -3.084 28.261 1.00 26.32 159 ASN A C 1
ATOM 1474 O O . ASN A 1 193 ? 0.751 -3.869 28.682 1.00 29.60 159 ASN A O 1
ATOM 1479 N N . LEU A 1 194 ? 2.801 -2.983 28.795 1.00 26.76 160 LEU A N 1
ATOM 1480 C CA . LEU A 1 194 ? 3.268 -3.896 29.854 1.00 27.54 160 LEU A CA 1
ATOM 1481 C C . LEU A 1 194 ? 3.820 -3.211 31.094 1.00 26.30 160 LEU A C 1
ATOM 1482 O O . LEU A 1 194 ? 4.373 -2.123 31.004 1.00 28.78 160 LEU A O 1
ATOM 1487 N N . PRO A 1 195 ? 3.659 -3.833 32.276 1.00 26.29 161 PRO A N 1
ATOM 1488 C CA . PRO A 1 195 ? 4.190 -3.205 33.499 1.00 25.08 161 PRO A CA 1
ATOM 1489 C C . PRO A 1 195 ? 5.657 -3.572 33.726 1.00 23.12 161 PRO A C 1
ATOM 1490 O O . PRO A 1 195 ? 6.093 -4.637 33.315 1.00 22.06 161 PRO A O 1
ATOM 1494 N N . ILE A 1 196 ? 6.436 -2.637 34.266 1.00 23.98 162 ILE A N 1
ATOM 1495 C CA . ILE A 1 196 ? 7.846 -2.900 34.584 1.00 25.92 162 ILE A CA 1
ATOM 1496 C C . ILE A 1 196 ? 7.858 -3.820 35.825 1.00 24.28 162 ILE A C 1
ATOM 1497 O O . ILE A 1 196 ? 7.082 -3.627 36.755 1.00 23.84 162 ILE A O 1
ATOM 1502 N N . VAL A 1 197 ? 8.733 -4.819 35.822 1.00 25.95 163 VAL A N 1
ATOM 1503 C CA . VAL A 1 197 ? 8.799 -5.785 36.921 1.00 27.33 163 VAL A CA 1
ATOM 1504 C C . VAL A 1 197 ? 9.998 -5.567 37.864 1.00 25.87 163 VAL A C 1
ATOM 1505 O O . VAL A 1 197 ? 11.082 -5.165 37.437 1.00 24.86 163 VAL A O 1
ATOM 1509 N N . GLU A 1 198 ? 9.765 -5.854 39.143 1.00 26.47 164 GLU A N 1
ATOM 1510 C CA . GLU A 1 198 ? 10.746 -5.743 40.222 1.00 28.23 164 GLU A CA 1
ATOM 1511 C C . GLU A 1 198 ? 12.008 -6.540 39.875 1.00 26.94 164 GLU A C 1
ATOM 1512 O O . GLU A 1 198 ? 11.921 -7.699 39.505 1.00 28.89 164 GLU A O 1
ATOM 1518 N N . ARG A 1 199 ? 13.184 -5.916 39.970 1.00 25.15 165 ARG A N 1
ATOM 1519 C CA . ARG A 1 199 ? 14.435 -6.602 39.658 1.00 27.59 165 ARG A CA 1
ATOM 1520 C C . ARG A 1 199 ? 14.568 -8.003 40.276 1.00 28.99 165 ARG A C 1
ATOM 1521 O O . ARG A 1 199 ? 15.029 -8.911 39.600 1.00 29.52 165 ARG A O 1
ATOM 1529 N N . PRO A 1 200 ? 14.167 -8.193 41.559 1.00 27.75 166 PRO A N 1
ATOM 1530 C CA . PRO A 1 200 ? 14.256 -9.513 42.202 1.00 27.90 166 PRO A CA 1
ATOM 1531 C C . PRO A 1 200 ? 13.498 -10.567 41.401 1.00 30.30 166 PRO A C 1
ATOM 1532 O O . PRO A 1 200 ? 14.021 -11.638 41.102 1.00 31.95 166 PRO A O 1
ATOM 1536 N N . VAL A 1 201 ? 12.265 -10.216 41.031 1.00 28.68 167 VAL A N 1
ATOM 1537 C CA . VAL A 1 201 ? 11.396 -11.074 40.244 1.00 27.86 167 VAL A CA 1
ATOM 1538 C C . VAL A 1 201 ? 12.025 -11.362 38.866 1.00 29.07 167 VAL A C 1
ATOM 1539 O O . VAL A 1 201 ? 11.997 -12.493 38.400 1.00 30.98 167 VAL A O 1
ATOM 1543 N N . CYS A 1 202 ? 12.633 -10.353 38.244 1.00 27.35 168 CYS A N 1
ATOM 1544 C CA . CYS A 1 202 ? 13.274 -10.555 36.955 1.00 28.51 168 CYS A CA 1
ATOM 1545 C C . CYS A 1 202 ? 14.418 -11.560 37.100 1.00 30.45 168 CYS A C 1
ATOM 1546 O O . CYS A 1 202 ? 14.552 -12.505 36.312 1.00 28.95 168 CYS A O 1
ATOM 1549 N N . LYS A 1 203 ? 15.246 -11.326 38.112 1.00 28.66 169 LYS A N 1
ATOM 1550 C CA . LYS A 1 203 ? 16.402 -12.163 38.419 1.00 30.74 169 LYS A CA 1
ATOM 1551 C C . LYS A 1 203 ? 16.007 -13.629 38.682 1.00 25.87 169 LYS A C 1
ATOM 1552 O O . LYS A 1 203 ? 16.592 -14.534 38.112 1.00 27.08 169 LYS A O 1
ATOM 1558 N N . ASP A 1 204 ? 14.960 -13.833 39.474 1.00 22.79 170 ASP A N 1
ATOM 1559 C CA . ASP A 1 204 ? 14.484 -15.164 39.829 1.00 23.86 170 ASP A CA 1
ATOM 1560 C C . ASP A 1 204 ? 13.761 -15.981 38.751 1.00 25.17 170 ASP A C 1
ATOM 1561 O O . ASP A 1 204 ? 13.350 -17.119 39.001 1.00 22.91 170 ASP A O 1
ATOM 1566 N N . SER A 1 205 ? 13.594 -15.403 37.563 1.00 24.73 171 SER A N 1
ATOM 1567 C CA . SER A 1 205 ? 12.882 -16.082 36.487 1.00 22.59 171 SER A CA 1
ATOM 1568 C C . SER A 1 205 ? 13.766 -16.721 35.444 1.00 23.00 171 SER A C 1
ATOM 1569 O O . SER A 1 205 ? 13.294 -17.469 34.589 1.00 22.86 171 SER A O 1
ATOM 1572 N N . THR A 1 206 ? 15.065 -16.486 35.542 1.00 21.98 172 THR A N 1
ATOM 1573 C CA . THR A 1 206 ? 15.981 -17.000 34.542 1.00 21.10 172 THR A CA 1
ATOM 1574 C C . THR A 1 206 ? 17.290 -17.453 35.162 1.00 23.47 172 THR A C 1
ATOM 1575 O O . THR A 1 206 ? 17.595 -17.098 36.277 1.00 24.72 172 THR A O 1
ATOM 1579 N N . ARG A 1 207 ? 18.072 -18.193 34.391 1.00 25.56 173 ARG A N 1
ATOM 1580 C CA . ARG A 1 207 ? 19.376 -18.667 34.814 1.00 29.33 173 ARG A CA 1
ATOM 1581 C C . ARG A 1 207 ? 20.413 -17.706 34.265 1.00 29.22 173 ARG A C 1
ATOM 1582 O O . ARG A 1 207 ? 21.598 -17.854 34.531 1.00 28.77 173 ARG A O 1
ATOM 1590 N N . ILE A 1 208 ? 19.968 -16.782 33.417 1.00 27.88 174 ILE A N 1
ATOM 1591 C CA . ILE A 1 208 ? 20.863 -15.810 32.797 1.00 27.88 174 ILE A CA 1
ATOM 1592 C C . ILE A 1 208 ? 21.305 -14.747 33.803 1.00 23.28 174 ILE A C 1
ATOM 1593 O O . ILE A 1 208 ? 20.525 -14.283 34.630 1.00 21.11 174 ILE A O 1
ATOM 1598 N N . ARG A 1 209 ? 22.557 -14.331 33.687 1.00 24.41 175 ARG A N 1
ATOM 1599 C CA . ARG A 1 209 ? 23.080 -13.305 34.576 1.00 29.40 175 ARG A CA 1
ATOM 1600 C C . ARG A 1 209 ? 22.569 -11.919 34.138 1.00 28.53 175 ARG A C 1
ATOM 1601 O O . ARG A 1 209 ? 22.989 -11.388 33.115 1.00 27.41 175 ARG A O 1
ATOM 1609 N N . ILE A 1 210 ? 21.647 -11.360 34.913 1.00 28.45 176 ILE A N 1
ATOM 1610 C CA . ILE A 1 210 ? 21.082 -10.042 34.626 1.00 29.42 176 ILE A CA 1
ATOM 1611 C C . ILE A 1 210 ? 21.940 -8.878 35.145 1.00 29.46 176 ILE A C 1
ATOM 1612 O O . ILE A 1 210 ? 22.271 -8.838 36.321 1.00 29.13 176 ILE A O 1
ATOM 1617 N N . THR A 1 211 ? 22.274 -7.937 34.258 1.00 27.53 177 THR A N 1
ATOM 1618 C CA . THR A 1 211 ? 23.100 -6.784 34.596 1.00 22.86 177 THR A CA 1
ATOM 1619 C C . THR A 1 211 ? 22.231 -5.564 34.857 1.00 25.74 177 THR A C 1
ATOM 1620 O O . THR A 1 211 ? 21.019 -5.608 34.679 1.00 27.31 177 THR A O 1
ATOM 1624 N N . ASP A 1 212 ? 22.864 -4.473 35.285 1.00 24.85 178 ASP A N 1
ATOM 1625 C CA . ASP A 1 212 ? 22.161 -3.235 35.579 1.00 26.82 178 ASP A CA 1
ATOM 1626 C C . ASP A 1 212 ? 21.799 -2.471 34.303 1.00 25.85 178 ASP A C 1
ATOM 1627 O O . ASP A 1 212 ? 21.078 -1.489 34.357 1.00 26.04 178 ASP A O 1
ATOM 1632 N N . ASN A 1 213 ? 22.328 -2.933 33.167 1.00 26.16 179 ASN A N 1
ATOM 1633 C CA . ASN A 1 213 ? 22.057 -2.358 31.842 1.00 23.98 179 ASN A CA 1
ATOM 1634 C C . ASN A 1 213 ? 20.798 -2.987 31.230 1.00 21.00 179 ASN A C 1
ATOM 1635 O O . ASN A 1 213 ? 20.581 -2.882 30.037 1.00 22.24 179 ASN A O 1
ATOM 1640 N N . MET A 1 214 ? 19.946 -3.561 32.068 1.00 19.80 180 MET A N 1
ATOM 1641 C CA . MET A 1 214 ? 18.741 -4.224 31.607 1.00 21.31 180 MET A CA 1
ATOM 1642 C C . MET A 1 214 ? 17.627 -4.061 32.605 1.00 20.21 180 MET A C 1
ATOM 1643 O O . MET A 1 214 ? 17.861 -3.708 33.754 1.00 22.96 180 MET A O 1
ATOM 1648 N N . PHE A 1 215 ? 16.403 -4.286 32.141 1.00 18.07 181 PHE A N 1
ATOM 1649 C CA . PHE A 1 215 ? 15.221 -4.281 32.990 1.00 17.89 181 PHE A CA 1
ATOM 1650 C C . PHE A 1 215 ? 14.270 -5.270 32.304 1.00 18.17 181 PHE A C 1
ATOM 1651 O O . PHE A 1 215 ? 14.525 -5.665 31.166 1.00 17.33 181 PHE A O 1
ATOM 1659 N N . CYS A 1 216 ? 13.299 -5.801 33.040 1.00 18.44 182 CYS A N 1
ATOM 1660 C CA . CYS A 1 216 ? 12.354 -6.756 32.445 1.00 22.96 182 CYS A CA 1
ATOM 1661 C C . CYS A 1 216 ? 10.932 -6.251 32.637 1.00 21.18 182 CYS A C 1
ATOM 1662 O O . CYS A 1 216 ? 10.696 -5.408 33.504 1.00 20.00 182 CYS A O 1
ATOM 1665 N N . ALA A 1 217 ? 10.009 -6.692 31.778 1.00 23.31 183 ALA A N 1
ATOM 1666 C CA . ALA A 1 217 ? 8.610 -6.247 31.861 1.00 24.56 183 ALA A CA 1
ATOM 1667 C C . ALA A 1 217 ? 7.623 -7.347 31.478 1.00 22.39 183 ALA A C 1
ATOM 1668 O O . ALA A 1 217 ? 7.965 -8.291 30.779 1.00 23.16 183 ALA A O 1
ATOM 1670 N N . GLY A 1 218 ? 6.400 -7.220 31.974 1.00 25.68 184 GLY A N 1
ATOM 1671 C CA . GLY A 1 218 ? 5.384 -8.217 31.704 1.00 26.56 184 GLY A CA 1
ATOM 1672 C C . GLY A 1 218 ? 4.504 -8.445 32.913 1.00 28.99 184 GLY A C 1
ATOM 1673 O O . GLY A 1 218 ? 4.746 -7.917 33.999 1.00 28.61 184 GLY A O 1
ATOM 1674 N N . TYR A 1 219 A 3.474 -9.252 32.716 1.00 32.18 184 TYR A N 1
ATOM 1675 C CA . TYR A 1 219 A 2.520 -9.569 33.761 1.00 34.02 184 TYR A CA 1
ATOM 1676 C C . TYR A 1 219 A 2.888 -10.842 34.526 1.00 35.10 184 TYR A C 1
ATOM 1677 O O . TYR A 1 219 A 3.463 -11.775 33.966 1.00 34.28 184 TYR A O 1
ATOM 1686 N N . LYS A 1 220 ? 2.601 -10.833 35.823 1.00 37.84 185 LYS A N 1
ATOM 1687 C CA . LYS A 1 220 ? 2.847 -11.977 36.690 1.00 41.29 185 LYS A CA 1
ATOM 1688 C C . LYS A 1 220 ? 1.780 -12.981 36.278 1.00 46.11 185 LYS A C 1
ATOM 1689 O O . LYS A 1 220 ? 0.691 -12.592 35.863 1.00 47.74 185 LYS A O 1
ATOM 1695 N N . PRO A 1 221 ? 2.066 -14.289 36.405 1.00 50.05 186 PRO A N 1
ATOM 1696 C CA . PRO A 1 221 ? 1.092 -15.322 36.033 1.00 49.76 186 PRO A CA 1
ATOM 1697 C C . PRO A 1 221 ? -0.258 -15.218 36.736 1.00 49.30 186 PRO A C 1
ATOM 1698 O O . PRO A 1 221 ? -1.262 -15.676 36.223 1.00 49.98 186 PRO A O 1
ATOM 1702 N N . ASP A 1 222 A -0.289 -14.568 37.886 1.00 50.91 186 ASP A N 1
ATOM 1703 C CA . ASP A 1 222 A -1.530 -14.416 38.627 1.00 56.92 186 ASP A CA 1
ATOM 1704 C C . ASP A 1 222 A -2.314 -13.147 38.264 1.00 59.01 186 ASP A C 1
ATOM 1705 O O . ASP A 1 222 A -3.528 -13.083 38.484 1.00 60.78 186 ASP A O 1
ATOM 1710 N N . GLU A 1 223 B -1.629 -12.169 37.662 1.00 58.37 186 GLU A N 1
ATOM 1711 C CA . GLU A 1 223 B -2.237 -10.887 37.292 1.00 56.58 186 GLU A CA 1
ATOM 1712 C C . GLU A 1 223 B -3.352 -10.980 36.266 1.00 57.12 186 GLU A C 1
ATOM 1713 O O . GLU A 1 223 B -4.134 -10.046 36.106 1.00 57.99 186 GLU A O 1
ATOM 1719 N N . GLY A 1 224 C -3.418 -12.103 35.562 1.00 56.76 186 GLY A N 1
ATOM 1720 C CA . GLY A 1 224 C -4.464 -12.272 34.575 1.00 57.93 186 GLY A CA 1
ATOM 1721 C C . GLY A 1 224 C -4.060 -11.840 33.180 1.00 57.49 186 GLY A C 1
ATOM 1722 O O . GLY A 1 224 C -3.878 -12.687 32.306 1.00 62.78 186 GLY A O 1
ATOM 1723 N N . LYS A 1 225 D -3.943 -10.537 32.957 1.00 51.77 186 LYS A N 1
ATOM 1724 C CA . LYS A 1 225 D -3.552 -10.041 31.646 1.00 47.73 186 LYS A CA 1
ATOM 1725 C C . LYS A 1 225 D -2.214 -10.639 31.218 1.00 45.63 186 LYS A C 1
ATOM 1726 O O . LYS A 1 225 D -1.466 -11.148 32.046 1.00 45.33 186 LYS A O 1
ATOM 1732 N N . ARG A 1 226 ? -1.924 -10.578 29.921 1.00 43.49 187 ARG A N 1
ATOM 1733 C CA . ARG A 1 226 ? -0.664 -11.082 29.381 1.00 38.30 187 ARG A CA 1
ATOM 1734 C C . ARG A 1 226 ? -0.205 -10.298 28.158 1.00 34.39 187 ARG A C 1
ATOM 1735 O O . ARG A 1 226 ? -0.800 -9.280 27.829 1.00 34.62 187 ARG A O 1
ATOM 1743 N N . GLY A 1 227 ? 0.879 -10.742 27.529 1.00 30.54 188 GLY A N 1
ATOM 1744 C CA . GLY A 1 227 ? 1.431 -10.052 26.371 1.00 29.65 188 GLY A CA 1
ATOM 1745 C C . GLY A 1 227 ? 2.948 -10.028 26.417 1.00 26.16 188 GLY A C 1
ATOM 1746 O O . GLY A 1 227 ? 3.504 -10.103 27.502 1.00 29.53 188 GLY A O 1
ATOM 1747 N N . ASP A 1 228 ? 3.621 -9.882 25.277 1.00 26.56 189 ASP A N 1
ATOM 1748 C CA . ASP A 1 228 ? 5.090 -9.873 25.242 1.00 27.03 189 ASP A CA 1
ATOM 1749 C C . ASP A 1 228 ? 5.539 -9.549 23.819 1.00 27.83 189 ASP A C 1
ATOM 1750 O O . ASP A 1 228 ? 4.715 -9.391 22.926 1.00 29.83 189 ASP A O 1
ATOM 1755 N N . ALA A 1 229 ? 6.844 -9.371 23.649 1.00 25.34 190 ALA A N 1
ATOM 1756 C CA . ALA A 1 229 ? 7.481 -9.113 22.381 1.00 22.85 190 ALA A CA 1
ATOM 1757 C C . ALA A 1 229 ? 7.926 -10.510 21.911 1.00 27.04 190 ALA A C 1
ATOM 1758 O O . ALA A 1 229 ? 7.803 -11.468 22.669 1.00 25.48 190 ALA A O 1
ATOM 1760 N N . CYS A 1 230 ? 8.431 -10.632 20.682 1.00 29.31 191 CYS A N 1
ATOM 1761 C CA . CYS A 1 230 ? 8.841 -11.943 20.140 1.00 31.96 191 CYS A CA 1
ATOM 1762 C C . CYS A 1 230 ? 9.780 -11.733 18.936 1.00 31.41 191 CYS A C 1
ATOM 1763 O O . CYS A 1 230 ? 10.120 -10.614 18.620 1.00 30.18 191 CYS A O 1
ATOM 1766 N N . GLU A 1 231 ? 10.247 -12.821 18.308 1.00 32.71 192 GLU A N 1
ATOM 1767 C CA . GLU A 1 231 ? 11.139 -12.720 17.149 1.00 31.96 192 GLU A CA 1
ATOM 1768 C C . GLU A 1 231 ? 10.601 -11.676 16.148 1.00 31.43 192 GLU A C 1
ATOM 1769 O O . GLU A 1 231 ? 9.390 -11.596 15.944 1.00 33.99 192 GLU A O 1
ATOM 1775 N N . GLY A 1 232 ? 11.470 -10.885 15.530 1.00 29.22 193 GLY A N 1
ATOM 1776 C CA . GLY A 1 232 ? 11.010 -9.864 14.597 1.00 27.41 193 GLY A CA 1
ATOM 1777 C C . GLY A 1 232 ? 10.916 -8.528 15.308 1.00 25.72 193 GLY A C 1
ATOM 1778 O O . GLY A 1 232 ? 11.299 -7.505 14.756 1.00 26.64 193 GLY A O 1
ATOM 1779 N N . ASP A 1 233 ? 10.472 -8.563 16.564 1.00 22.65 194 ASP A N 1
ATOM 1780 C CA . ASP A 1 233 ? 10.336 -7.378 17.403 1.00 20.37 194 ASP A CA 1
ATOM 1781 C C . ASP A 1 233 ? 11.638 -6.792 17.956 1.00 21.48 194 ASP A C 1
ATOM 1782 O O . ASP A 1 233 ? 11.698 -5.617 18.256 1.00 21.82 194 ASP A O 1
ATOM 1787 N N . SER A 1 234 ? 12.680 -7.609 18.063 1.00 24.53 195 SER A N 1
ATOM 1788 C CA . SER A 1 234 ? 13.990 -7.176 18.573 1.00 24.65 195 SER A CA 1
ATOM 1789 C C . SER A 1 234 ? 14.411 -5.871 17.954 1.00 24.26 195 SER A C 1
ATOM 1790 O O . SER A 1 234 ? 14.232 -5.673 16.767 1.00 22.54 195 SER A O 1
ATOM 1793 N N . GLY A 1 235 ? 15.039 -5.016 18.754 1.00 20.69 196 GLY A N 1
ATOM 1794 C CA . GLY A 1 235 ? 15.519 -3.749 18.235 1.00 17.03 196 GLY A CA 1
ATOM 1795 C C . GLY A 1 235 ? 14.521 -2.625 18.325 1.00 13.51 196 GLY A C 1
ATOM 1796 O O . GLY A 1 235 ? 14.873 -1.468 18.170 1.00 18.08 196 GLY A O 1
ATOM 1797 N N . GLY A 1 236 ? 13.275 -2.967 18.588 1.00 12.64 197 GLY A N 1
ATOM 1798 C CA . GLY A 1 236 ? 12.259 -1.944 18.685 1.00 18.88 197 GLY A CA 1
ATOM 1799 C C . GLY A 1 236 ? 12.273 -1.187 20.001 1.00 24.96 197 GLY A C 1
ATOM 1800 O O . GLY A 1 236 ? 12.976 -1.571 20.932 1.00 22.81 197 GLY A O 1
ATOM 1801 N N . PRO A 1 237 ? 11.427 -0.156 20.135 1.00 25.88 198 PRO A N 1
ATOM 1802 C CA . PRO A 1 237 ? 11.376 0.638 21.361 1.00 23.38 198 PRO A CA 1
ATOM 1803 C C . PRO A 1 237 ? 10.347 0.243 22.391 1.00 21.88 198 PRO A C 1
ATOM 1804 O O . PRO A 1 237 ? 9.290 -0.301 22.070 1.00 23.32 198 PRO A O 1
ATOM 1808 N N . PHE A 1 238 ? 10.710 0.491 23.649 1.00 19.57 199 PHE A N 1
ATOM 1809 C CA . PHE A 1 238 ? 9.835 0.306 24.796 1.00 17.43 199 PHE A CA 1
ATOM 1810 C C . PHE A 1 238 ? 9.769 1.789 25.192 1.00 20.41 199 PHE A C 1
ATOM 1811 O O . PHE A 1 238 ? 10.799 2.420 25.460 1.00 16.76 199 PHE A O 1
ATOM 1819 N N . VAL A 1 239 ? 8.586 2.385 25.101 1.00 21.95 200 VAL A N 1
ATOM 1820 C CA . VAL A 1 239 ? 8.446 3.817 25.390 1.00 20.61 200 VAL A CA 1
ATOM 1821 C C . VAL A 1 239 ? 7.473 4.085 26.511 1.00 17.28 200 VAL A C 1
ATOM 1822 O O . VAL A 1 239 ? 6.674 3.223 26.851 1.00 18.96 200 VAL A O 1
ATOM 1826 N N . MET A 1 240 ? 7.584 5.273 27.099 1.00 16.96 201 MET A N 1
ATOM 1827 C CA . MET A 1 240 ? 6.710 5.710 28.176 1.00 16.98 201 MET A CA 1
ATOM 1828 C C . MET A 1 240 ? 6.322 7.163 27.933 1.00 15.58 201 MET A C 1
ATOM 1829 O O . MET A 1 240 ? 7.067 7.899 27.304 1.00 19.94 201 MET A O 1
ATOM 1834 N N . LYS A 1 241 ? 5.136 7.556 28.390 1.00 20.66 202 LYS A N 1
ATOM 1835 C CA . LYS A 1 241 ? 4.678 8.939 28.216 1.00 24.45 202 LYS A CA 1
ATOM 1836 C C . LYS A 1 241 ? 4.806 9.694 29.527 1.00 20.60 202 LYS A C 1
ATOM 1837 O O . LYS A 1 241 ? 4.192 9.335 30.524 1.00 22.18 202 LYS A O 1
ATOM 1843 N N . SER A 1 242 ? 5.582 10.762 29.506 1.00 22.89 203 SER A N 1
ATOM 1844 C CA . SER A 1 242 ? 5.757 11.553 30.708 1.00 23.80 203 SER A CA 1
ATOM 1845 C C . SER A 1 242 ? 4.518 12.329 31.122 1.00 22.47 203 SER A C 1
ATOM 1846 O O . SER A 1 242 ? 3.973 13.096 30.337 1.00 23.83 203 SER A O 1
ATOM 1849 N N . PRO A 1 243 ? 4.069 12.147 32.377 1.00 23.54 204 PRO A N 1
ATOM 1850 C CA . PRO A 1 243 ? 2.899 12.875 32.879 1.00 25.28 204 PRO A CA 1
ATOM 1851 C C . PRO A 1 243 ? 3.280 14.341 33.232 1.00 28.02 204 PRO A C 1
ATOM 1852 O O . PRO A 1 243 ? 2.428 15.138 33.615 1.00 26.63 204 PRO A O 1
ATOM 1856 N N . PHE A 1 244 A 4.566 14.676 33.062 1.00 26.16 204 PHE A N 1
ATOM 1857 C CA . PHE A 1 244 A 5.094 16.010 33.353 1.00 27.85 204 PHE A CA 1
ATOM 1858 C C . PHE A 1 244 A 5.088 16.947 32.147 1.00 28.25 204 PHE A C 1
ATOM 1859 O O . PHE A 1 244 A 4.741 18.119 32.257 1.00 26.89 204 PHE A O 1
ATOM 1867 N N . ASN A 1 245 B 5.549 16.444 31.009 1.00 25.26 204 ASN A N 1
ATOM 1868 C CA . ASN A 1 245 B 5.589 17.270 29.818 1.00 23.26 204 ASN A CA 1
ATOM 1869 C C . ASN A 1 245 B 4.855 16.667 28.632 1.00 25.09 204 ASN A C 1
ATOM 1870 O O . ASN A 1 245 B 4.962 17.158 27.516 1.00 23.83 204 ASN A O 1
ATOM 1875 N N . ASN A 1 246 ? 4.152 15.568 28.896 1.00 28.24 205 ASN A N 1
ATOM 1876 C CA . ASN A 1 246 ? 3.369 14.842 27.895 1.00 28.53 205 ASN A CA 1
ATOM 1877 C C . ASN A 1 246 ? 4.083 14.341 26.634 1.00 25.41 205 ASN A C 1
ATOM 1878 O O . ASN A 1 246 ? 3.460 14.139 25.612 1.00 26.18 205 ASN A O 1
ATOM 1883 N N . ARG A 1 247 ? 5.379 14.077 26.747 1.00 21.32 206 ARG A N 1
ATOM 1884 C CA . ARG A 1 247 ? 6.173 13.575 25.641 1.00 19.28 206 ARG A CA 1
ATOM 1885 C C . ARG A 1 247 ? 6.430 12.097 25.813 1.00 19.12 206 ARG A C 1
ATOM 1886 O O . ARG A 1 247 ? 6.407 11.595 26.929 1.00 20.35 206 ARG A O 1
ATOM 1894 N N . TRP A 1 248 ? 6.741 11.426 24.708 1.00 17.90 207 TRP A N 1
ATOM 1895 C CA . TRP A 1 248 ? 7.069 10.009 24.741 1.00 17.35 207 TRP A CA 1
ATOM 1896 C C . TRP A 1 248 ? 8.585 9.882 24.743 1.00 14.60 207 TRP A C 1
ATOM 1897 O O . TRP A 1 248 ? 9.265 10.521 23.962 1.00 17.52 207 TRP A O 1
ATOM 1908 N N . TYR A 1 249 ? 9.106 9.074 25.661 1.00 20.28 208 TYR A N 1
ATOM 1909 C CA . TYR A 1 249 ? 10.546 8.841 25.785 1.00 18.40 208 TYR A CA 1
ATOM 1910 C C . TYR A 1 249 ? 10.815 7.366 25.583 1.00 17.78 208 TYR A C 1
ATOM 1911 O O . TYR A 1 249 ? 10.003 6.538 25.977 1.00 20.38 208 TYR A O 1
ATOM 1920 N N . GLN A 1 250 ? 11.930 7.032 24.946 1.00 20.27 209 GLN A N 1
ATOM 1921 C CA . GLN A 1 250 ? 12.274 5.626 24.790 1.00 21.37 209 GLN A CA 1
ATOM 1922 C C . GLN A 1 250 ? 13.164 5.166 25.971 1.00 18.87 209 GLN A C 1
ATOM 1923 O O . GLN A 1 250 ? 14.349 5.493 26.044 1.00 19.66 209 GLN A O 1
ATOM 1929 N N . MET A 1 251 ? 12.568 4.396 26.864 1.00 15.70 210 MET A N 1
ATOM 1930 C CA . MET A 1 251 ? 13.247 3.867 28.039 1.00 19.42 210 MET A CA 1
ATOM 1931 C C . MET A 1 251 ? 14.038 2.590 27.781 1.00 24.26 210 MET A C 1
ATOM 1932 O O . MET A 1 251 ? 15.044 2.348 28.442 1.00 23.39 210 MET A O 1
ATOM 1937 N N . GLY A 1 252 ? 13.573 1.775 26.829 1.00 23.28 211 GLY A N 1
ATOM 1938 C CA . GLY A 1 252 ? 14.243 0.522 26.508 1.00 22.95 211 GLY A CA 1
ATOM 1939 C C . GLY A 1 252 ? 14.268 0.077 25.051 1.00 23.44 211 GLY A C 1
ATOM 1940 O O . GLY A 1 252 ? 13.607 0.660 24.187 1.00 23.39 211 GLY A O 1
ATOM 1941 N N . ILE A 1 253 ? 15.115 -0.914 24.775 1.00 23.01 212 ILE A N 1
ATOM 1942 C CA . ILE A 1 253 ? 15.264 -1.508 23.448 1.00 20.50 212 ILE A CA 1
ATOM 1943 C C . ILE A 1 253 ? 14.924 -2.966 23.642 1.00 22.71 212 ILE A C 1
ATOM 1944 O O . ILE A 1 253 ? 15.435 -3.601 24.549 1.00 21.62 212 ILE A O 1
ATOM 1949 N N . VAL A 1 254 ? 13.954 -3.453 22.872 1.00 25.02 213 VAL A N 1
ATOM 1950 C CA . VAL A 1 254 ? 13.518 -4.846 22.936 1.00 21.20 213 VAL A CA 1
ATOM 1951 C C . VAL A 1 254 ? 14.775 -5.689 22.706 1.00 16.47 213 VAL A C 1
ATOM 1952 O O . VAL A 1 254 ? 15.416 -5.600 21.660 1.00 15.25 213 VAL A O 1
ATOM 1956 N N . SER A 1 255 ? 15.106 -6.525 23.679 1.00 19.57 214 SER A N 1
ATOM 1957 C CA . SER A 1 255 ? 16.321 -7.316 23.588 1.00 21.30 214 SER A CA 1
ATOM 1958 C C . SER A 1 255 ? 16.206 -8.824 23.441 1.00 22.91 214 SER A C 1
ATOM 1959 O O . SER A 1 255 ? 16.514 -9.378 22.387 1.00 30.04 214 SER A O 1
ATOM 1962 N N . TRP A 1 256 ? 15.804 -9.494 24.512 1.00 22.94 215 TRP A N 1
ATOM 1963 C CA . TRP A 1 256 ? 15.750 -10.935 24.483 1.00 19.01 215 TRP A CA 1
ATOM 1964 C C . TRP A 1 256 ? 14.742 -11.490 25.451 1.00 17.80 215 TRP A C 1
ATOM 1965 O O . TRP A 1 256 ? 14.236 -10.806 26.338 1.00 20.43 215 TRP A O 1
ATOM 1976 N N . GLY A 1 257 ? 14.440 -12.761 25.251 1.00 20.99 216 GLY A N 1
ATOM 1977 C CA . GLY A 1 257 ? 13.504 -13.445 26.116 1.00 21.48 216 GLY A CA 1
ATOM 1978 C C . GLY A 1 257 ? 13.683 -14.927 25.878 1.00 20.76 216 GLY A C 1
ATOM 1979 O O . GLY A 1 257 ? 14.374 -15.339 24.948 1.00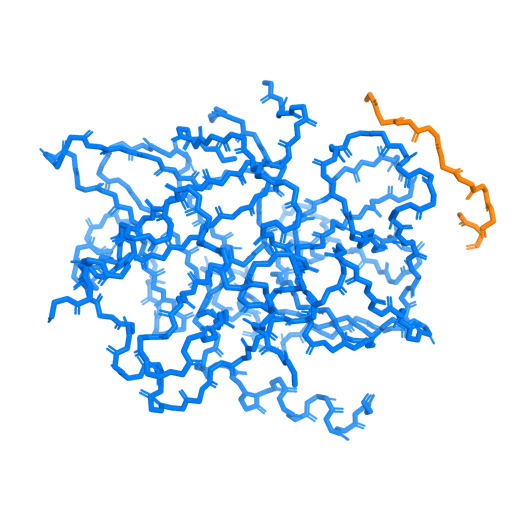 22.87 216 GLY A O 1
ATOM 1980 N N . GLU A 1 258 ? 13.125 -15.720 26.771 1.00 23.21 217 GLU A N 1
ATOM 1981 C CA . GLU A 1 258 ? 13.161 -17.165 26.665 1.00 27.28 217 GLU A CA 1
ATOM 1982 C C . GLU A 1 258 ? 11.734 -17.515 26.220 1.00 26.34 217 GLU A C 1
ATOM 1983 O O . GLU A 1 258 ? 10.805 -17.527 27.021 1.00 23.26 217 GLU A O 1
ATOM 1989 N N . GLY A 1 259 ? 11.573 -17.707 24.912 1.00 27.59 219 GLY A N 1
ATOM 1990 C CA . GLY A 1 259 ? 10.269 -17.984 24.344 1.00 30.25 219 GLY A CA 1
ATOM 1991 C C . GLY A 1 259 ? 9.565 -16.643 24.194 1.00 29.14 219 GLY A C 1
ATOM 1992 O O . GLY A 1 259 ? 10.236 -15.625 24.103 1.00 30.75 219 GLY A O 1
ATOM 1993 N N . CYS A 1 260 ? 8.238 -16.642 24.225 1.00 27.09 220 CYS A N 1
ATOM 1994 C CA . CYS A 1 260 ? 7.434 -15.424 24.110 1.00 28.02 220 CYS A CA 1
ATOM 1995 C C . CYS A 1 260 ? 6.152 -15.666 24.883 1.00 28.21 220 CYS A C 1
ATOM 1996 O O . CYS A 1 260 ? 5.533 -16.712 24.748 1.00 32.87 220 CYS A O 1
ATOM 1999 N N . ASP A 1 261 ? 5.791 -14.721 25.734 1.00 29.20 221 ASP A N 1
ATOM 2000 C CA . ASP A 1 261 ? 4.577 -14.789 26.548 1.00 29.88 221 ASP A CA 1
ATOM 2001 C C . ASP A 1 261 ? 4.439 -16.023 27.449 1.00 29.93 221 ASP A C 1
ATOM 2002 O O . ASP A 1 261 ? 3.337 -16.375 27.859 1.00 30.34 221 ASP A O 1
ATOM 2007 N N . ARG A 1 262 A 5.559 -16.658 27.791 1.00 30.10 221 ARG A N 1
ATOM 2008 C CA . ARG A 1 262 A 5.534 -17.836 28.654 1.00 31.67 221 ARG A CA 1
ATOM 2009 C C . ARG A 1 262 A 5.242 -17.402 30.075 1.00 32.06 221 ARG A C 1
ATOM 2010 O O . ARG A 1 262 A 5.749 -16.374 30.498 1.00 35.71 221 ARG A O 1
ATOM 2018 N N . ASP A 1 263 ? 4.437 -18.162 30.816 1.00 34.49 222 ASP A N 1
ATOM 2019 C CA . ASP A 1 263 ? 4.121 -17.797 32.208 1.00 34.71 222 ASP A CA 1
ATOM 2020 C C . ASP A 1 263 ? 5.355 -17.954 33.081 1.00 35.44 222 ASP A C 1
ATOM 2021 O O . ASP A 1 263 ? 6.142 -18.878 32.893 1.00 37.39 222 ASP A O 1
ATOM 2026 N N . GLY A 1 264 ? 5.539 -17.018 34.005 1.00 35.36 223 GLY A N 1
ATOM 2027 C CA . GLY A 1 264 ? 6.703 -17.048 34.870 1.00 35.78 223 GLY A CA 1
ATOM 2028 C C . GLY A 1 264 ? 7.949 -16.494 34.194 1.00 36.51 223 GLY A C 1
ATOM 2029 O O . GLY A 1 264 ? 9.018 -16.502 34.784 1.00 38.95 223 GLY A O 1
ATOM 2030 N N . LYS A 1 265 ? 7.824 -16.040 32.946 1.00 33.90 224 LYS A N 1
ATOM 2031 C CA . LYS A 1 265 ? 8.955 -15.471 32.216 1.00 29.96 224 LYS A CA 1
ATOM 2032 C C . LYS A 1 265 ? 8.635 -14.014 31.866 1.00 31.09 224 LYS A C 1
ATOM 2033 O O . LYS A 1 265 ? 7.492 -13.581 31.978 1.00 29.17 224 LYS A O 1
ATOM 2039 N N . TYR A 1 266 ? 9.651 -13.246 31.486 1.00 28.01 225 TYR A N 1
ATOM 2040 C CA . TYR A 1 266 ? 9.445 -11.836 31.190 1.00 26.18 225 TYR A CA 1
ATOM 2041 C C . TYR A 1 266 ? 10.374 -11.394 30.093 1.00 25.37 225 TYR A C 1
ATOM 2042 O O . TYR A 1 266 ? 11.367 -12.052 29.804 1.00 26.59 225 TYR A O 1
ATOM 2051 N N . GLY A 1 267 ? 10.058 -10.260 29.485 1.00 23.88 226 GLY A N 1
ATOM 2052 C CA . GLY A 1 267 ? 10.911 -9.762 28.430 1.00 19.63 226 GLY A CA 1
ATOM 2053 C C . GLY A 1 267 ? 12.001 -8.884 29.010 1.00 18.39 226 GLY A C 1
ATOM 2054 O O . GLY A 1 267 ? 11.781 -8.207 30.006 1.00 19.17 226 GLY A O 1
ATOM 2055 N N . PHE A 1 268 ? 13.172 -8.919 28.381 1.00 23.41 227 PHE A N 1
ATOM 2056 C CA . PHE A 1 268 ? 14.322 -8.125 28.802 1.00 21.28 227 PHE A CA 1
ATOM 2057 C C . PHE A 1 268 ? 14.650 -7.065 27.777 1.00 21.77 227 PHE A C 1
ATOM 2058 O O . PHE A 1 268 ? 14.640 -7.309 26.561 1.00 19.33 227 PHE A O 1
ATOM 2066 N N . TYR A 1 269 ? 14.925 -5.873 28.297 1.00 20.43 228 TYR A N 1
ATOM 2067 C CA . TYR A 1 269 ? 15.190 -4.694 27.489 1.00 20.94 228 TYR A CA 1
ATOM 2068 C C . TYR A 1 269 ? 16.508 -4.024 27.835 1.00 19.74 228 TYR A C 1
ATOM 2069 O O . TYR A 1 269 ? 16.937 -4.059 28.980 1.00 19.25 228 TYR A O 1
ATOM 2078 N N . THR A 1 270 ? 17.152 -3.450 26.827 1.00 20.65 229 THR A N 1
ATOM 2079 C CA . THR A 1 270 ? 18.379 -2.707 27.023 1.00 21.89 229 THR A CA 1
ATOM 2080 C C . THR A 1 270 ? 18.000 -1.397 27.726 1.00 24.75 229 THR A C 1
ATOM 2081 O O . THR A 1 270 ? 17.070 -0.717 27.313 1.00 26.87 229 THR A O 1
ATOM 2085 N N . HIS A 1 271 ? 18.678 -1.086 28.828 1.00 23.98 230 HIS A N 1
ATOM 2086 C CA . HIS A 1 271 ? 18.417 0.130 29.608 1.00 23.02 230 HIS A CA 1
ATOM 2087 C C . HIS A 1 271 ? 19.026 1.307 28.863 1.00 24.89 230 HIS A C 1
ATOM 2088 O O . HIS A 1 271 ? 20.234 1.542 28.959 1.00 24.09 230 HIS A O 1
ATOM 2095 N N . VAL A 1 272 ? 18.195 2.072 28.157 1.00 23.61 231 VAL A N 1
ATOM 2096 C CA . VAL A 1 272 ? 18.718 3.184 27.362 1.00 23.28 231 VAL A CA 1
ATOM 2097 C C . VAL A 1 272 ? 19.435 4.272 28.158 1.00 22.05 231 VAL A C 1
ATOM 2098 O O . VAL A 1 272 ? 20.542 4.648 27.794 1.00 22.87 231 VAL A O 1
ATOM 2102 N N . PHE A 1 273 ? 18.832 4.764 29.242 1.00 22.34 232 PHE A N 1
ATOM 2103 C CA . PHE A 1 273 ? 19.508 5.808 30.000 1.00 24.80 232 PHE A CA 1
ATOM 2104 C C . PHE A 1 273 ? 20.916 5.418 30.450 1.00 24.60 232 PHE A C 1
ATOM 2105 O O . PHE A 1 273 ? 21.830 6.202 30.322 1.00 24.88 232 PHE A O 1
ATOM 2113 N N . ARG A 1 274 ? 21.077 4.189 30.931 1.00 26.78 233 ARG A N 1
ATOM 2114 C CA . ARG A 1 274 ? 22.366 3.684 31.386 1.00 27.24 233 ARG A CA 1
ATOM 2115 C C . ARG A 1 274 ? 23.431 3.754 30.310 1.00 29.58 233 ARG A C 1
ATOM 2116 O O . ARG A 1 274 ? 24.609 3.771 30.618 1.00 33.52 233 ARG A O 1
ATOM 2124 N N . LEU A 1 275 ? 23.030 3.752 29.043 1.00 30.26 234 LEU A N 1
ATOM 2125 C CA . LEU A 1 275 ? 24.004 3.791 27.956 1.00 28.78 234 LEU A CA 1
ATOM 2126 C C . LEU A 1 275 ? 23.986 5.093 27.159 1.00 27.09 234 LEU A C 1
ATOM 2127 O O . LEU A 1 275 ? 24.651 5.214 26.135 1.00 27.98 234 LEU A O 1
ATOM 2132 N N . LYS A 1 276 ? 23.308 6.101 27.685 1.00 30.04 235 LYS A N 1
ATOM 2133 C CA . LYS A 1 276 ? 23.182 7.371 26.984 1.00 34.34 235 LYS A CA 1
ATOM 2134 C C . LYS A 1 276 ? 24.471 8.137 26.730 1.00 36.27 235 LYS A C 1
ATOM 2135 O O . LYS A 1 276 ? 24.581 8.842 25.730 1.00 37.03 235 LYS A O 1
ATOM 2141 N N . LYS A 1 277 ? 25.449 7.993 27.623 1.00 37.94 236 LYS A N 1
ATOM 2142 C CA . LYS A 1 277 ? 26.724 8.687 27.462 1.00 37.42 236 LYS A CA 1
ATOM 2143 C C . LYS A 1 277 ? 27.509 8.143 26.257 1.00 37.27 236 LYS A C 1
ATOM 2144 O O . LYS A 1 277 ? 28.303 8.857 25.644 1.00 39.30 236 LYS A O 1
ATOM 2146 N N . TRP A 1 278 ? 27.287 6.873 25.919 1.00 36.25 237 TRP A N 1
ATOM 2147 C CA . TRP A 1 278 ? 27.958 6.282 24.765 1.00 32.75 237 TRP A CA 1
ATOM 2148 C C . TRP A 1 278 ? 27.261 6.823 23.530 1.00 33.63 237 TRP A C 1
ATOM 2149 O O . TRP A 1 278 ? 27.906 7.140 22.543 1.00 33.37 237 TRP A O 1
ATOM 2160 N N . ILE A 1 279 ? 25.928 6.855 23.589 1.00 34.89 238 ILE A N 1
ATOM 2161 C CA . ILE A 1 279 ? 25.099 7.359 22.494 1.00 36.53 238 ILE A CA 1
ATOM 2162 C C . ILE A 1 279 ? 25.573 8.773 22.153 1.00 39.00 238 ILE A C 1
ATOM 2163 O O . ILE A 1 279 ? 25.972 9.038 21.022 1.00 36.73 238 ILE A O 1
ATOM 2168 N N . GLN A 1 280 ? 25.618 9.630 23.175 1.00 43.37 239 GLN A N 1
ATOM 2169 C CA . GLN A 1 280 ? 26.057 11.017 23.032 1.00 49.71 239 GLN A CA 1
ATOM 2170 C C . GLN A 1 280 ? 27.447 11.100 22.395 1.00 49.60 239 GLN A C 1
ATOM 2171 O O . GLN A 1 280 ? 27.642 11.766 21.388 1.00 49.40 239 GLN A O 1
ATOM 2177 N N . LYS A 1 281 ? 28.381 10.355 22.965 1.00 52.47 240 LYS A N 1
ATOM 2178 C CA . LYS A 1 281 ? 29.762 10.304 22.497 1.00 54.60 240 LYS A CA 1
ATOM 2179 C C . LYS A 1 281 ? 29.852 10.048 20.985 1.00 55.33 240 LYS A C 1
ATOM 2180 O O . LYS A 1 281 ? 30.502 10.793 20.255 1.00 56.11 240 LYS A O 1
ATOM 2186 N N . VAL A 1 282 ? 29.180 8.991 20.531 1.00 55.26 241 VAL A N 1
ATOM 2187 C CA . VAL A 1 282 ? 29.176 8.601 19.123 1.00 54.47 241 VAL A CA 1
ATOM 2188 C C . VAL A 1 282 ? 28.509 9.656 18.246 1.00 54.93 241 VAL A C 1
ATOM 2189 O O . VAL A 1 282 ? 29.024 10.012 17.187 1.00 52.98 241 VAL A O 1
ATOM 2193 N N . ILE A 1 283 ? 27.354 10.140 18.692 1.00 54.28 242 ILE A N 1
ATOM 2194 C CA . ILE A 1 283 ? 26.610 11.134 17.939 1.00 54.42 242 ILE A CA 1
ATOM 2195 C C . ILE A 1 283 ? 27.381 12.430 17.731 1.00 57.48 242 ILE A C 1
ATOM 2196 O O . ILE A 1 283 ? 27.544 12.859 16.595 1.00 58.15 242 ILE A O 1
ATOM 2201 N N . ASP A 1 284 ? 27.935 13.007 18.793 1.00 61.44 243 ASP A N 1
ATOM 2202 C CA . ASP A 1 284 ? 28.664 14.258 18.625 1.00 65.18 243 ASP A CA 1
ATOM 2203 C C . ASP A 1 284 ? 30.003 14.097 17.914 1.00 66.28 243 ASP A C 1
ATOM 2204 O O . ASP A 1 284 ? 30.446 15.010 17.217 1.00 69.06 243 ASP A O 1
ATOM 2209 N N . GLN A 1 285 ? 30.651 12.948 18.085 1.00 66.03 244 GLN A N 1
ATOM 2210 C CA . GLN A 1 285 ? 31.928 12.707 17.418 1.00 68.60 244 GLN A CA 1
ATOM 2211 C C . GLN A 1 285 ? 31.757 12.361 15.930 1.00 70.00 244 GLN A C 1
ATOM 2212 O O . GLN A 1 285 ? 32.664 12.585 15.134 1.00 69.04 244 GLN A O 1
ATOM 2218 N N . PHE A 1 286 ? 30.584 11.850 15.558 1.00 72.08 245 PHE A N 1
ATOM 2219 C CA . PHE A 1 286 ? 30.316 11.472 14.171 1.00 72.51 245 PHE A CA 1
ATOM 2220 C C . PHE A 1 286 ? 29.112 12.187 13.561 1.00 73.48 245 PHE A C 1
ATOM 2221 O O . PHE A 1 286 ? 28.469 11.664 12.655 1.00 74.81 245 PHE A O 1
ATOM 2229 N N . GLY A 1 287 ? 28.820 13.386 14.059 1.00 74.08 246 GLY A N 1
ATOM 2230 C CA . GLY A 1 287 ? 27.708 14.173 13.548 1.00 72.57 246 GLY A CA 1
ATOM 2231 C C . GLY A 1 287 ? 26.330 13.647 13.906 1.00 71.95 246 GLY A C 1
ATOM 2232 O O . GLY A 1 287 ? 25.515 13.459 12.977 1.00 71.10 246 GLY A O 1
ATOM 2233 N N . ASP B 2 1 ? 6.510 -12.799 1.670 1.00 67.59 355 ASP B N 1
ATOM 2234 C CA . ASP B 2 1 ? 5.281 -12.140 1.147 1.00 65.00 355 ASP B CA 1
ATOM 2235 C C . ASP B 2 1 ? 5.461 -10.631 1.007 1.00 61.14 355 ASP B C 1
ATOM 2236 O O . ASP B 2 1 ? 4.494 -9.907 0.816 1.00 61.38 355 ASP B O 1
ATOM 2241 N N . PHE B 2 2 ? 6.705 -10.169 1.039 1.00 56.87 356 PHE B N 1
ATOM 2242 C CA . PHE B 2 2 ? 6.978 -8.743 0.934 1.00 54.74 356 PHE B CA 1
ATOM 2243 C C . PHE B 2 2 ? 6.889 -8.228 -0.487 1.00 55.39 356 PHE B C 1
ATOM 2244 O O . PHE B 2 2 ? 7.413 -8.835 -1.410 1.00 58.60 356 PHE B O 1
ATOM 2252 N N . GLU B 2 3 ? 6.192 -7.111 -0.635 1.00 53.25 357 GLU B N 1
ATOM 2253 C CA . GLU B 2 3 ? 5.981 -6.463 -1.917 1.00 51.77 357 GLU B CA 1
ATOM 2254 C C . GLU B 2 3 ? 7.296 -5.897 -2.435 1.00 52.81 357 GLU B C 1
ATOM 2255 O O . GLU B 2 3 ? 8.117 -5.411 -1.666 1.00 54.58 357 GLU B O 1
ATOM 2261 N N . GLU B 2 4 ? 7.485 -5.958 -3.743 1.00 55.59 358 GLU B N 1
ATOM 2262 C CA . GLU B 2 4 ? 8.701 -5.460 -4.367 1.00 58.48 358 GLU B CA 1
ATOM 2263 C C . GLU B 2 4 ? 8.818 -3.977 -4.052 1.00 58.97 358 GLU B C 1
ATOM 2264 O O . GLU B 2 4 ? 7.816 -3.306 -3.838 1.00 59.11 358 GLU B O 1
ATOM 2270 N N . ILE B 2 5 ? 10.045 -3.471 -4.006 1.00 59.30 359 ILE B N 1
ATOM 2271 C CA . ILE B 2 5 ? 10.273 -2.057 -3.713 1.00 61.09 359 ILE B CA 1
ATOM 2272 C C . ILE B 2 5 ? 11.069 -1.418 -4.842 1.00 61.46 359 ILE B C 1
ATOM 2273 O O . ILE B 2 5 ? 11.766 -2.104 -5.584 1.00 63.27 359 ILE B O 1
ATOM 2278 N N . PRO B 2 6 ? 10.964 -0.089 -4.996 1.00 61.54 360 PRO B N 1
ATOM 2279 C CA . PRO B 2 6 ? 11.693 0.631 -6.044 1.00 63.41 360 PRO B CA 1
ATOM 2280 C C . PRO B 2 6 ? 13.185 0.275 -6.121 1.00 65.21 360 PRO B C 1
ATOM 2281 O O . PRO B 2 6 ? 13.941 0.479 -5.175 1.00 64.48 360 PRO B O 1
ATOM 2285 N N . GLU B 2 7 ? 13.592 -0.246 -7.275 1.00 69.17 361 GLU B N 1
ATOM 2286 C CA . GLU B 2 7 ? 14.973 -0.656 -7.536 1.00 73.00 361 GLU B CA 1
ATOM 2287 C C . GLU B 2 7 ? 16.000 0.449 -7.282 1.00 69.80 361 GLU B C 1
ATOM 2288 O O . GLU B 2 7 ? 17.168 0.179 -7.040 1.00 67.12 361 GLU B O 1
ATOM 2294 N N . GLU B 2 8 ? 15.549 1.694 -7.340 1.00 69.95 362 GLU B N 1
ATOM 2295 C CA . GLU B 2 8 ? 16.418 2.838 -7.104 1.00 71.13 362 GLU B CA 1
ATOM 2296 C C . GLU B 2 8 ? 17.078 2.718 -5.731 1.00 72.44 362 GLU B C 1
ATOM 2297 O O . GLU B 2 8 ? 18.239 3.071 -5.568 1.00 74.44 362 GLU B O 1
ATOM 2315 N N . LEU B 2 10 ? 17.505 -0.188 -4.032 1.00 75.40 364 LEU B N 1
ATOM 2316 C CA . LEU B 2 10 ? 18.298 -1.406 -3.999 1.00 77.01 364 LEU B CA 1
ATOM 2317 C C . LEU B 2 10 ? 19.750 -1.211 -4.398 1.00 79.44 364 LEU B C 1
ATOM 2318 O O . LEU B 2 10 ? 20.630 -1.876 -3.857 1.00 80.27 364 LEU B O 1
ATOM 2323 N N . GLN B 2 11 ? 19.987 -0.282 -5.319 1.00 82.78 365 GLN B N 1
ATOM 2324 C CA . GLN B 2 11 ? 21.327 0.009 -5.824 1.00 86.00 365 GLN B CA 1
ATOM 2325 C C . GLN B 2 11 ? 22.261 0.645 -4.792 1.00 87.62 365 GLN B C 1
ATOM 2326 O O . GLN B 2 11 ? 21.888 0.700 -3.597 1.00 88.74 365 GLN B O 1
#

CATH classification: 2.40.10.10 (+1 more: 2.40.10.10)

Solvent-accessible surface area: 12608 Å² total

InterPro domains:
  IPR000001 Kringle [PF00051] (108-186)
  IPR000001 Kringle [PF00051] (213-291)
  IPR000001 Kringle [PS50070] (107-186)
  IPR000001 Kringle [PS50070] (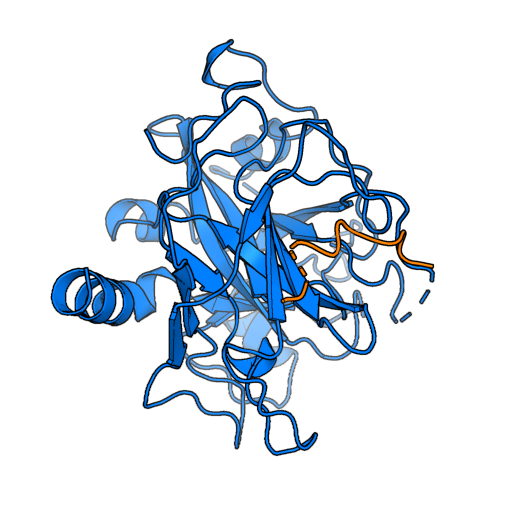212-291)
  IPR000001 Kringle [SM00130] (106-188)
  IPR000001 Kringle [SM00130] (211-293)
  IPR000001 Kringle [cd00108] (105-186)
  IPR000001 Kringle [cd00108] (211-292)
  IPR000294 Gamma-carboxyglutamic acid-rich (GLA) domain [PF00594] (48-88)
  IPR000294 Gamma-carboxyglutamic acid-rich (GLA) domain [PR00001] (47-60)
  IPR000294 Gamma-carboxyglutamic acid-rich (GLA) domain [PR00001] (61-74)
  IPR000294 Gamma-carboxyglutamic acid-ric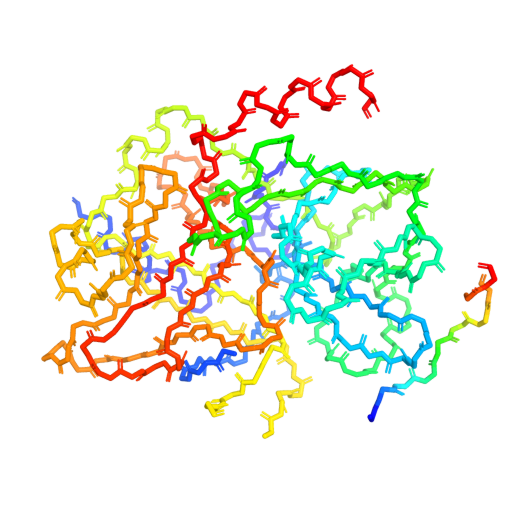h (GLA) domain [PR00001] (75-89)
  IPR000294 Gamma-carboxyglutamic acid-rich (GLA) domain [PS00011] (59-84)
  IPR000294 Gamma-carboxyglutamic acid-rich (GLA) domain [PS50998] (43-89)
  IPR000294 Gamma-carboxyglutamic acid-rich (GLA) domain [SM00069] (25-88)
  IPR001254 Serine proteases, trypsin domain [PF00089] (364-613)
  IPR001254 Serine proteases, trypsin domain [PS50240] (364-618)
  IPR001254 Serine proteases, trypsin domain [SM00020] (363-613)
  IPR001254 Serine proteases, trypsin domain [cd00190] (364-616)
  IPR001314 Peptidase S1A, chymotrypsin family [PR00722] (392-407)

Foldseek 3Di:
DAQQAPPDNVVPHDAPCLVVLVVQLCQAQFDADDQSNAQFWKWKFFVVVTDTQEIWGDAFQFKIKFFQVSQDAVVVPHHHFQVGIKIKGQFWFDPDDPPPGIDIFGFDGKAQPPPQCNVAFRARGMIMTTTPDGDDADNRHHGHAADDPVQCVSQLDFRRKWKAKFQDDHFLPTDRTITMDIWGWHDPVLQCVLDPGDDDPQKTWTFDALVRPDTHWAHRSHHTTFTWHADPPPRGIHGQWTFHDWDRTGDHSTTTMTGGRVVCVVVVVVCVVVPD/DDDDDPVVVD

Sequence (286 aa):
DCGLRPLFEKKSLEDKTERELLESYIIVEGSDAEIGMSPWQVMLFRKSPQELLCGASLISDRWVLTAAHCLLYPPWDKNFTENDLLVRIGKHSRTRYERNIEKISMLEKIYIHPRYNWRENLDRDIALMKLKKPVAFSDYIHPVCLPDRETAASLLQAGYKGRVTGWGNLKEGQPSVLQVVNLPIVERPVCKDSTRIRITDNMFCAGYKPDEGKRGDACEGDSGGPFVMKSPFNNRWYQMGIVSWGEGCDRDGKYGFYTHVFRLKKWIQKVIDQFGDFEEIPEELQ

B-factor: mean 35.06, std 14.47, range [10.0, 98.32]

Organism: Homo sapiens (NCBI:txid9606)